Protein AF-C6RD29-F1 (afdb_monomer_lite)

Structure (mmCIF, N/CA/C/O backbone):
data_AF-C6RD29-F1
#
_entry.id   AF-C6RD29-F1
#
loop_
_atom_site.group_PDB
_atom_site.id
_atom_site.type_symbol
_atom_site.label_atom_id
_atom_site.label_alt_id
_atom_site.label_comp_id
_atom_site.label_asym_id
_atom_site.label_entity_id
_atom_site.label_seq_id
_atom_site.pdbx_PDB_ins_code
_atom_site.Cartn_x
_atom_site.Cartn_y
_atom_site.Cartn_z
_atom_site.occupancy
_atom_site.B_iso_or_equiv
_atom_site.auth_seq_id
_atom_site.auth_comp_id
_atom_site.auth_asym_id
_atom_site.auth_atom_id
_atom_site.pdbx_PDB_model_num
ATOM 1 N N . MET A 1 1 ? 2.699 15.262 65.678 1.00 36.34 1 MET A N 1
ATOM 2 C CA . MET A 1 1 ? 3.823 15.030 66.612 1.00 36.34 1 MET A CA 1
ATOM 3 C C . MET A 1 1 ? 4.077 13.527 66.648 1.00 36.34 1 MET A C 1
ATOM 5 O O . MET A 1 1 ? 3.121 12.793 66.847 1.00 36.34 1 MET A O 1
ATOM 9 N N . GLY A 1 2 ? 5.296 13.087 66.307 1.00 33.38 2 GLY A N 1
ATOM 10 C CA . GLY A 1 2 ? 5.669 11.672 66.114 1.00 33.38 2 GLY A CA 1
ATOM 11 C C . GLY A 1 2 ? 5.485 10.804 67.367 1.00 33.38 2 GLY A C 1
ATOM 12 O O . GLY A 1 2 ? 5.340 11.320 68.468 1.00 33.38 2 GLY A O 1
ATOM 13 N N . SER A 1 3 ? 5.590 9.477 67.297 1.00 34.16 3 SER A N 1
ATOM 14 C CA . SER A 1 3 ? 6.868 8.810 67.022 1.00 34.16 3 SER A CA 1
ATOM 15 C C . SER A 1 3 ? 6.741 7.277 66.936 1.00 34.16 3 SER A C 1
ATOM 17 O O . SER A 1 3 ? 5.994 6.676 67.697 1.00 34.16 3 SER A O 1
ATOM 19 N N . LYS A 1 4 ? 7.660 6.701 66.145 1.00 35.91 4 LYS A N 1
ATOM 20 C CA . LYS A 1 4 ? 8.402 5.430 66.321 1.00 35.91 4 LYS A CA 1
ATOM 21 C C . LYS A 1 4 ? 7.788 4.080 65.905 1.00 35.91 4 LYS A C 1
ATOM 23 O O . LYS A 1 4 ? 7.119 3.383 66.655 1.00 35.91 4 LYS A O 1
ATOM 28 N N . PHE A 1 5 ? 8.268 3.679 64.726 1.00 32.97 5 PHE A N 1
ATOM 29 C CA . PHE A 1 5 ? 8.615 2.332 64.272 1.00 32.97 5 PHE A CA 1
ATOM 30 C C . PHE A 1 5 ? 9.308 1.443 65.323 1.00 32.97 5 PHE A C 1
ATOM 32 O O . PHE A 1 5 ? 10.200 1.897 66.044 1.00 32.97 5 PHE A O 1
ATOM 39 N N . LYS A 1 6 ? 9.013 0.136 65.259 1.00 37.91 6 LYS A N 1
ATOM 40 C CA . LYS A 1 6 ? 9.932 -0.964 65.593 1.00 37.91 6 LYS A CA 1
ATOM 41 C C . LYS A 1 6 ? 9.820 -2.073 64.539 1.00 37.91 6 LYS A C 1
ATOM 43 O O . LYS A 1 6 ? 8.724 -2.506 64.205 1.00 37.91 6 LYS A O 1
ATOM 48 N N . SER A 1 7 ? 10.977 -2.489 64.027 1.00 35.03 7 SER A N 1
ATOM 49 C CA . SER A 1 7 ? 11.214 -3.652 63.161 1.00 35.03 7 SER A CA 1
ATOM 50 C C . SER A 1 7 ? 11.052 -4.976 63.912 1.00 35.03 7 SER A C 1
ATOM 52 O O . SER A 1 7 ? 11.285 -4.976 65.116 1.00 35.03 7 SER A O 1
ATOM 54 N N . VAL A 1 8 ? 10.819 -6.090 63.205 1.00 32.88 8 VAL A N 1
ATOM 55 C CA . VAL A 1 8 ? 11.745 -7.244 63.031 1.00 32.88 8 VAL A CA 1
ATOM 56 C C . VAL A 1 8 ? 11.066 -8.274 62.111 1.00 32.88 8 VAL A C 1
ATOM 58 O O . VAL A 1 8 ? 9.887 -8.562 62.286 1.00 32.88 8 VAL A O 1
ATOM 61 N N . GLY A 1 9 ? 11.820 -8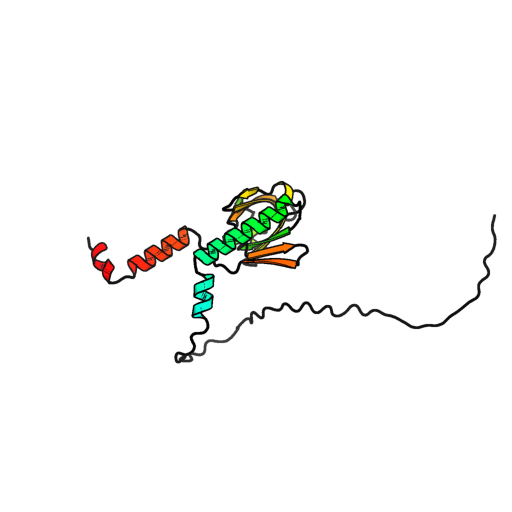.856 61.171 1.00 30.95 9 GLY A N 1
ATOM 62 C CA . GLY A 1 9 ? 11.428 -10.090 60.478 1.00 30.95 9 GLY A CA 1
ATOM 63 C C . GLY A 1 9 ? 12.110 -10.295 59.126 1.00 30.95 9 GLY A C 1
ATOM 64 O O . GLY A 1 9 ? 11.483 -10.084 58.096 1.00 30.95 9 GLY A O 1
ATOM 65 N N . LYS A 1 10 ? 13.394 -10.682 59.134 1.00 31.11 10 LYS A N 1
ATOM 66 C CA . LYS A 1 10 ? 14.137 -11.166 57.957 1.00 31.11 10 LYS A CA 1
ATOM 67 C C . LYS A 1 10 ? 13.543 -12.485 57.445 1.00 31.11 10 LYS A C 1
ATOM 69 O O . LYS A 1 10 ? 13.275 -13.365 58.256 1.00 31.11 10 LYS A O 1
ATOM 74 N N . PHE A 1 11 ? 13.460 -12.638 56.126 1.00 29.02 11 PHE A N 1
ATOM 75 C CA . PHE A 1 11 ? 13.524 -13.930 55.440 1.00 29.02 11 PHE A CA 1
ATOM 76 C C . PHE A 1 11 ? 14.409 -13.763 54.199 1.00 29.02 11 PHE A C 1
ATOM 78 O O . PHE A 1 11 ? 14.193 -12.855 53.396 1.00 29.02 11 PHE A O 1
ATOM 85 N N . ASP A 1 12 ? 15.434 -14.605 54.118 1.00 30.72 12 ASP A N 1
ATOM 86 C CA . ASP A 1 12 ? 16.469 -14.627 53.087 1.00 30.72 12 ASP A CA 1
ATOM 87 C C . ASP A 1 12 ? 15.991 -15.380 51.823 1.00 30.72 12 ASP A C 1
ATOM 89 O O . ASP A 1 12 ? 15.475 -16.486 51.944 1.00 30.72 12 ASP A O 1
ATOM 93 N N . GLU A 1 13 ? 16.190 -14.738 50.656 1.00 32.81 13 GLU A N 1
ATOM 94 C CA . GLU A 1 13 ? 16.528 -15.225 49.288 1.00 32.81 13 GLU A CA 1
ATOM 95 C C . GLU A 1 13 ? 15.809 -16.441 48.614 1.00 32.81 13 GLU A C 1
ATOM 97 O O . GLU A 1 13 ? 15.297 -17.320 49.296 1.00 32.81 13 GLU A O 1
ATOM 102 N N . PRO A 1 14 ? 15.767 -16.556 47.251 1.00 36.75 14 PRO A N 1
ATOM 103 C CA . PRO A 1 14 ? 16.748 -16.012 46.305 1.00 36.75 14 PRO A CA 1
ATOM 104 C C . PRO A 1 14 ? 16.228 -15.286 45.049 1.00 36.75 14 PRO A C 1
ATOM 106 O O . PRO A 1 14 ? 15.145 -15.518 44.512 1.00 36.75 14 PRO A O 1
ATOM 109 N N . ASN A 1 15 ? 17.125 -14.424 44.565 1.00 37.19 15 ASN A N 1
ATOM 110 C CA . ASN A 1 15 ? 17.371 -14.007 43.185 1.00 37.19 15 ASN A CA 1
ATOM 111 C C . ASN A 1 15 ? 16.479 -14.620 42.088 1.00 37.19 15 ASN A C 1
ATOM 113 O O . ASN A 1 15 ? 16.669 -15.756 41.655 1.00 37.19 15 ASN A O 1
ATOM 117 N N . ARG A 1 16 ? 15.626 -13.779 41.492 1.00 34.22 16 ARG A N 1
ATOM 118 C CA . ARG A 1 16 ? 15.233 -13.903 40.081 1.00 34.22 16 ARG A CA 1
ATOM 119 C C . ARG A 1 16 ? 15.652 -12.647 39.332 1.00 34.22 16 ARG A C 1
ATOM 121 O O . ARG A 1 16 ? 14.847 -11.760 39.059 1.00 34.22 16 ARG A O 1
ATOM 128 N N . VAL A 1 17 ? 16.927 -12.619 38.963 1.00 35.38 17 VAL A N 1
ATOM 129 C CA . VAL A 1 17 ? 17.371 -11.904 37.768 1.00 35.38 17 VAL A CA 1
ATOM 130 C C . VAL A 1 17 ? 16.652 -12.571 36.597 1.00 35.38 17 VAL A C 1
ATOM 132 O O . VAL A 1 17 ? 16.939 -13.714 36.250 1.00 35.38 17 VAL A O 1
ATOM 135 N N . ARG A 1 18 ? 15.635 -11.909 36.039 1.00 33.75 18 ARG A N 1
ATOM 136 C CA . ARG A 1 18 ? 15.094 -12.300 34.736 1.00 33.75 18 ARG A CA 1
ATOM 137 C C . ARG A 1 18 ? 16.006 -11.683 33.686 1.00 33.75 18 ARG A C 1
ATOM 139 O O . ARG A 1 18 ? 15.834 -10.525 33.315 1.00 33.75 18 ARG A O 1
ATOM 146 N N . ASP A 1 19 ? 16.987 -12.476 33.268 1.00 33.12 19 ASP A N 1
ATOM 147 C CA . ASP A 1 19 ? 17.733 -12.273 32.032 1.00 33.12 19 ASP A CA 1
ATOM 148 C C . ASP A 1 19 ? 16.734 -12.023 30.899 1.00 33.12 19 ASP A C 1
ATOM 150 O O . ASP A 1 19 ? 15.972 -12.902 30.490 1.00 33.12 19 ASP A O 1
ATOM 154 N N . SER A 1 20 ? 16.704 -10.785 30.422 1.00 33.34 20 SER A N 1
ATOM 155 C CA . SER A 1 20 ? 15.978 -10.384 29.226 1.00 33.34 20 SER A CA 1
ATOM 156 C C . SER A 1 20 ? 16.858 -10.696 28.026 1.00 33.34 20 SER A C 1
ATOM 158 O O . SER A 1 20 ? 17.441 -9.825 27.396 1.00 33.34 20 SER A O 1
ATOM 160 N N . ASN A 1 21 ? 16.959 -11.985 27.719 1.00 35.12 21 ASN A N 1
ATOM 161 C CA . ASN A 1 21 ? 17.433 -12.435 26.427 1.00 35.12 21 ASN A CA 1
ATOM 162 C C . ASN A 1 21 ? 16.550 -13.570 25.916 1.00 35.12 21 ASN A C 1
ATOM 164 O O . ASN A 1 21 ? 16.288 -14.540 26.624 1.00 35.12 21 ASN A O 1
ATOM 168 N N . LYS A 1 22 ? 16.201 -13.443 24.629 1.00 34.97 22 LYS A N 1
ATOM 169 C CA . LYS A 1 22 ? 15.660 -14.477 23.735 1.00 34.97 22 LYS A CA 1
ATOM 170 C C . LYS A 1 22 ? 14.129 -14.568 23.646 1.00 34.97 22 LYS A C 1
ATOM 172 O O . LYS A 1 22 ? 13.520 -15.540 24.076 1.00 34.97 22 LYS A O 1
ATOM 177 N N . PHE A 1 23 ? 13.528 -13.606 22.943 1.00 30.05 23 PHE A N 1
ATOM 178 C CA . PHE A 1 23 ? 12.358 -13.902 22.111 1.00 30.05 23 PHE A CA 1
ATOM 179 C C . PHE A 1 23 ? 12.821 -14.061 20.664 1.00 30.05 23 PHE A C 1
ATOM 181 O O . PHE A 1 23 ? 13.218 -13.115 19.989 1.00 30.05 23 PHE A O 1
ATOM 188 N N . GLU A 1 24 ? 12.856 -15.318 20.238 1.00 26.53 24 GLU A N 1
ATOM 189 C CA . GLU A 1 24 ? 13.226 -15.756 18.902 1.00 26.53 24 GLU A CA 1
ATOM 190 C C . GLU A 1 24 ? 12.015 -15.535 17.979 1.00 26.53 24 GLU A C 1
ATOM 192 O O . GLU A 1 24 ? 11.122 -16.376 17.887 1.00 26.53 24 GLU A O 1
ATOM 197 N N . ALA A 1 25 ? 11.949 -14.381 17.313 1.00 27.28 25 ALA A N 1
ATOM 198 C CA . ALA A 1 25 ? 11.009 -14.169 16.217 1.00 27.28 25 ALA A CA 1
ATOM 199 C C . ALA A 1 25 ? 11.468 -15.003 15.007 1.00 27.28 25 ALA A C 1
ATOM 201 O O . ALA A 1 25 ? 12.237 -14.549 14.159 1.00 27.28 25 ALA A O 1
ATOM 202 N N . LYS A 1 26 ? 11.030 -16.264 14.937 1.00 29.58 26 LYS A N 1
ATOM 203 C CA . LYS A 1 26 ? 11.199 -17.112 13.751 1.00 29.58 26 LYS A CA 1
ATOM 204 C C . LYS A 1 26 ? 10.162 -16.748 12.691 1.00 29.58 26 LYS A C 1
ATOM 206 O O . LYS A 1 26 ? 9.169 -17.440 12.529 1.00 29.58 26 LYS A O 1
ATOM 211 N N . PHE A 1 27 ? 10.452 -15.701 11.930 1.00 27.23 27 PHE A N 1
ATOM 212 C CA . PHE A 1 27 ? 10.087 -15.623 10.515 1.00 27.23 27 PHE A CA 1
ATOM 213 C C . PHE A 1 27 ? 11.283 -15.042 9.757 1.00 27.23 27 PHE A C 1
ATOM 215 O O . PHE A 1 27 ? 11.360 -13.861 9.440 1.00 27.23 27 PHE A O 1
ATOM 222 N N . CYS A 1 28 ? 12.277 -15.901 9.523 1.00 22.77 28 CYS A N 1
ATOM 223 C CA . CYS A 1 28 ? 13.389 -15.625 8.626 1.00 22.77 28 CYS A CA 1
ATOM 224 C C . CYS A 1 28 ? 13.039 -16.232 7.264 1.00 22.77 28 CYS A C 1
ATOM 226 O O . CYS A 1 28 ? 13.205 -17.435 7.058 1.00 22.77 28 CYS A O 1
ATOM 228 N N . VAL A 1 29 ? 12.540 -15.419 6.329 1.00 31.08 29 VAL A N 1
ATOM 229 C CA . VAL A 1 29 ? 12.644 -15.772 4.910 1.00 31.08 29 VAL A CA 1
ATOM 230 C C . VAL A 1 29 ? 14.099 -15.512 4.530 1.00 31.08 29 VAL A C 1
ATOM 232 O O . VAL A 1 29 ? 14.522 -14.371 4.364 1.00 31.08 29 VAL A O 1
ATOM 235 N N . TYR A 1 30 ? 14.896 -16.579 4.478 1.00 25.89 30 TYR A N 1
ATOM 236 C CA . TYR A 1 30 ? 16.281 -16.536 4.018 1.00 25.89 30 TYR A CA 1
ATOM 237 C C . TYR A 1 30 ? 16.330 -16.066 2.555 1.00 25.89 30 TYR A C 1
ATOM 239 O O . TYR A 1 30 ? 16.169 -16.866 1.636 1.00 25.89 30 TYR A O 1
ATOM 247 N N . LEU A 1 31 ? 16.634 -14.791 2.322 1.00 33.50 31 LEU A N 1
ATOM 248 C CA . LEU A 1 31 ? 17.222 -14.343 1.061 1.00 33.50 31 LEU A CA 1
ATOM 249 C C . LEU A 1 31 ? 18.736 -14.279 1.269 1.00 33.50 31 LEU A C 1
ATOM 251 O O . LEU A 1 31 ? 19.260 -13.359 1.892 1.00 33.50 31 LEU A O 1
ATOM 255 N N . LYS A 1 32 ? 19.456 -15.309 0.807 1.00 27.30 32 LYS A N 1
ATOM 256 C CA . LYS A 1 32 ? 20.925 -15.284 0.811 1.00 27.30 32 LYS A CA 1
ATOM 257 C C . LYS A 1 32 ? 21.416 -14.200 -0.165 1.00 27.30 32 LYS A C 1
ATOM 259 O O . LYS A 1 32 ? 21.010 -14.240 -1.327 1.00 27.30 32 LYS A O 1
ATOM 264 N N . PRO A 1 33 ? 22.348 -13.315 0.231 1.00 29.39 33 PRO A N 1
ATOM 265 C CA . PRO A 1 33 ? 23.092 -12.495 -0.715 1.00 29.39 33 PRO A CA 1
ATOM 266 C C . PRO A 1 33 ? 24.122 -13.392 -1.408 1.00 29.39 33 PRO A C 1
ATOM 268 O O . PRO A 1 33 ? 25.049 -13.891 -0.768 1.00 29.39 33 PRO A O 1
ATOM 271 N N . ASN A 1 34 ? 23.951 -13.656 -2.703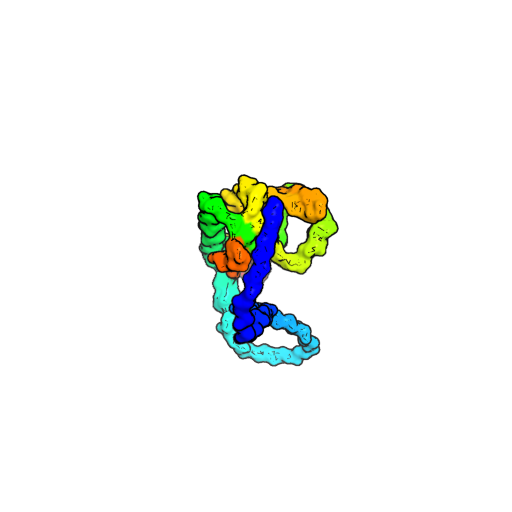 1.00 33.28 34 ASN A N 1
ATOM 272 C CA . ASN A 1 34 ? 24.912 -14.457 -3.456 1.00 33.28 34 ASN A CA 1
ATOM 273 C C . ASN A 1 34 ? 26.004 -13.556 -4.047 1.00 33.28 34 ASN A C 1
ATOM 275 O O . ASN A 1 34 ? 25.940 -13.137 -5.199 1.00 33.28 34 ASN A O 1
ATOM 279 N N . SER A 1 35 ? 27.023 -13.270 -3.241 1.00 46.09 35 SER A N 1
ATOM 280 C CA . SER A 1 35 ? 28.305 -12.747 -3.713 1.00 46.09 35 SER A CA 1
ATOM 281 C C . SER A 1 35 ? 29.163 -13.922 -4.192 1.00 46.09 35 SER A C 1
ATOM 283 O O . SER A 1 35 ? 29.952 -14.470 -3.424 1.00 46.09 35 SER A O 1
ATOM 285 N N . ALA A 1 36 ? 29.012 -14.340 -5.452 1.00 34.84 36 ALA A N 1
ATOM 286 C CA . ALA A 1 36 ? 29.852 -15.383 -6.042 1.00 34.84 36 ALA A CA 1
ATOM 287 C C . ALA A 1 36 ? 30.261 -15.053 -7.487 1.00 34.84 36 ALA A C 1
ATOM 289 O O . ALA A 1 36 ? 29.510 -15.213 -8.443 1.00 34.84 36 ALA A O 1
ATOM 290 N N . ARG A 1 37 ? 31.509 -14.584 -7.584 1.00 35.69 37 ARG A N 1
ATOM 291 C CA . ARG A 1 37 ? 32.478 -14.656 -8.689 1.00 35.69 37 ARG A CA 1
ATOM 292 C C . ARG A 1 37 ? 32.036 -15.508 -9.895 1.00 35.69 37 ARG A C 1
ATOM 294 O O . ARG A 1 37 ? 31.862 -16.719 -9.776 1.00 35.69 37 ARG A O 1
ATOM 301 N N . LEU A 1 38 ? 31.975 -14.872 -11.068 1.00 37.75 38 LEU A N 1
ATOM 302 C CA . LEU A 1 38 ? 31.761 -15.499 -12.377 1.00 37.75 38 LEU A CA 1
ATOM 303 C C . LEU A 1 38 ? 32.717 -16.688 -12.586 1.00 37.75 38 LEU A C 1
ATOM 305 O O . LEU A 1 38 ? 33.919 -16.517 -12.787 1.00 37.75 38 LEU A O 1
ATOM 309 N N . ARG A 1 39 ? 32.165 -17.902 -12.569 1.00 32.41 39 ARG A N 1
ATOM 310 C CA . ARG A 1 39 ? 32.743 -19.070 -13.234 1.00 32.41 39 ARG A CA 1
ATOM 311 C C . ARG A 1 39 ? 31.710 -19.593 -14.217 1.00 32.41 39 ARG A C 1
ATOM 313 O O . ARG A 1 39 ? 30.589 -19.919 -13.842 1.00 32.41 39 ARG A O 1
ATOM 320 N N . THR A 1 40 ? 32.104 -19.636 -15.481 1.00 38.44 40 THR A N 1
ATOM 321 C CA . THR A 1 40 ? 31.370 -20.258 -16.578 1.00 38.44 40 THR A CA 1
ATOM 322 C C . THR A 1 40 ? 31.184 -21.743 -16.279 1.00 38.44 40 THR A C 1
ATOM 324 O O . THR A 1 40 ? 32.119 -22.535 -16.366 1.00 38.44 40 THR A O 1
ATOM 327 N N . VAL A 1 41 ? 29.963 -22.127 -15.911 1.00 31.77 41 VAL A N 1
ATOM 328 C CA . VAL A 1 41 ? 29.559 -23.530 -15.799 1.00 31.77 41 VAL A CA 1
ATOM 329 C C . VAL A 1 41 ? 28.370 -23.732 -16.724 1.00 31.77 41 VAL A C 1
ATOM 331 O O . VAL A 1 41 ? 27.297 -23.169 -16.519 1.00 31.77 41 VAL A O 1
ATOM 334 N N . ASN A 1 42 ? 28.591 -24.529 -17.769 1.00 42.31 42 ASN A N 1
ATOM 335 C CA . ASN A 1 42 ? 27.551 -25.051 -18.646 1.00 42.31 42 ASN A CA 1
ATOM 336 C C . ASN A 1 42 ? 26.532 -25.839 -17.809 1.00 42.31 42 ASN A C 1
ATOM 338 O O . ASN A 1 42 ? 26.769 -26.991 -17.441 1.00 42.31 42 ASN A O 1
ATOM 342 N N . LEU A 1 43 ? 25.395 -25.213 -17.505 1.00 39.22 43 LEU A N 1
ATOM 343 C CA . LEU A 1 43 ? 24.273 -25.844 -16.821 1.00 39.22 43 LEU A CA 1
ATOM 344 C C . LEU A 1 43 ? 23.436 -26.622 -17.840 1.00 39.22 43 LEU A C 1
ATOM 346 O O . LEU A 1 43 ? 22.663 -26.068 -18.622 1.00 39.22 43 LEU A O 1
ATOM 350 N N . ARG A 1 44 ? 23.612 -27.945 -17.820 1.00 42.62 44 ARG A N 1
ATOM 351 C CA . ARG A 1 44 ? 22.683 -28.902 -18.425 1.00 42.62 44 ARG A CA 1
ATOM 352 C C . ARG A 1 44 ? 21.291 -28.710 -17.806 1.00 42.62 44 ARG A C 1
ATOM 354 O O . ARG A 1 44 ? 21.158 -28.557 -16.597 1.00 42.62 44 ARG A O 1
ATOM 361 N N . LYS A 1 45 ? 20.264 -28.720 -18.661 1.00 49.62 45 LYS A N 1
ATOM 362 C CA . LYS A 1 45 ? 18.847 -28.555 -18.308 1.00 49.62 45 LYS A CA 1
ATOM 363 C C . LYS A 1 45 ? 18.363 -29.631 -17.320 1.00 49.62 45 LYS A C 1
ATOM 365 O O . LYS A 1 45 ? 18.423 -30.817 -17.623 1.00 49.62 45 LYS A O 1
ATOM 370 N N . GLY A 1 46 ? 17.786 -29.166 -16.214 1.00 36.06 46 GLY A N 1
ATOM 371 C CA . GLY A 1 46 ? 16.960 -29.873 -15.221 1.00 36.06 46 GLY A CA 1
ATOM 372 C C . GLY A 1 46 ? 16.831 -28.928 -14.019 1.00 36.06 46 GLY A C 1
ATOM 373 O O . GLY A 1 46 ? 17.845 -28.491 -13.501 1.00 36.06 46 GLY A O 1
ATOM 374 N N . THR A 1 47 ? 15.670 -28.432 -13.582 1.00 39.12 47 THR A N 1
ATOM 375 C CA . THR A 1 47 ? 14.435 -29.141 -13.216 1.00 39.12 47 THR A CA 1
ATOM 376 C C . THR A 1 47 ? 13.267 -28.131 -13.203 1.00 39.12 47 THR A C 1
ATOM 378 O O . THR A 1 47 ? 13.444 -26.982 -12.801 1.00 39.12 47 THR A O 1
ATOM 381 N N . LYS A 1 48 ? 12.074 -28.533 -13.663 1.00 52.81 48 LYS A N 1
ATOM 382 C CA . LYS A 1 48 ? 10.859 -27.706 -13.842 1.00 52.81 48 LYS A CA 1
ATOM 383 C C . LYS A 1 48 ? 10.130 -27.379 -12.514 1.00 52.81 48 LYS A C 1
ATOM 385 O O . LYS A 1 48 ? 8.975 -27.747 -12.359 1.00 52.81 48 LYS A O 1
ATOM 390 N N . GLY A 1 49 ? 10.800 -26.735 -11.556 1.00 46.81 49 GLY A N 1
ATOM 391 C CA . GLY A 1 49 ? 10.215 -26.397 -10.243 1.00 46.81 49 GLY A CA 1
ATOM 392 C C . GLY A 1 49 ? 9.749 -24.943 -10.073 1.00 46.81 49 GLY A C 1
ATOM 393 O O . GLY A 1 49 ? 8.819 -24.699 -9.319 1.00 46.81 49 GLY A O 1
ATOM 394 N N . GLY A 1 50 ? 10.358 -23.984 -10.785 1.00 58.00 50 GLY A N 1
ATOM 395 C CA . GLY A 1 50 ? 10.035 -22.549 -10.651 1.00 58.00 50 GLY A CA 1
ATOM 396 C C . GLY A 1 50 ? 8.904 -22.044 -11.555 1.00 58.00 50 GLY A C 1
ATOM 397 O O . GLY A 1 50 ? 8.239 -21.076 -11.216 1.00 58.00 50 GLY A O 1
ATOM 398 N N . LYS A 1 51 ? 8.626 -22.736 -12.671 1.00 75.00 51 LYS A N 1
ATOM 399 C CA . LYS A 1 51 ? 7.678 -22.250 -13.690 1.00 75.00 51 LYS A CA 1
ATOM 400 C C . LYS A 1 51 ? 6.263 -22.019 -13.161 1.00 75.00 51 LYS A C 1
ATOM 402 O O . LYS A 1 51 ? 5.673 -21.002 -13.478 1.00 75.00 51 LYS A O 1
ATOM 407 N N . MET A 1 52 ? 5.742 -22.939 -12.349 1.00 88.56 52 MET A N 1
ATOM 408 C CA . MET A 1 52 ? 4.353 -22.863 -11.886 1.00 88.56 52 MET A CA 1
ATOM 409 C C . MET A 1 52 ? 4.128 -21.709 -10.903 1.00 88.56 52 MET A C 1
ATOM 411 O O . MET A 1 52 ? 3.086 -21.068 -10.950 1.00 88.56 52 MET A O 1
ATOM 415 N N . LEU A 1 53 ? 5.093 -21.443 -10.015 1.00 88.00 53 LEU A N 1
ATOM 416 C CA . LEU A 1 53 ? 4.978 -20.337 -9.069 1.00 88.00 53 LEU A CA 1
ATOM 417 C C . LEU A 1 53 ? 5.021 -19.003 -9.815 1.00 88.00 53 LEU A C 1
ATOM 419 O O . LEU A 1 53 ? 4.112 -18.200 -9.653 1.00 88.00 53 LEU A O 1
ATOM 423 N N . ASP A 1 54 ? 6.021 -18.809 -10.676 1.00 88.69 54 ASP A N 1
ATOM 424 C CA . ASP A 1 54 ? 6.165 -17.578 -11.457 1.00 88.69 54 ASP A CA 1
ATOM 425 C C . ASP A 1 54 ? 4.934 -17.324 -12.349 1.00 88.69 54 ASP A C 1
ATOM 427 O O . ASP A 1 54 ? 4.475 -16.190 -12.457 1.00 88.69 54 ASP A O 1
ATOM 431 N N . GLU A 1 55 ? 4.356 -18.380 -12.936 1.00 90.94 55 GLU A N 1
ATOM 432 C CA . GLU A 1 55 ? 3.116 -18.312 -13.722 1.00 90.94 55 GLU A CA 1
ATOM 433 C C . GLU A 1 55 ? 1.915 -17.846 -12.884 1.00 90.94 55 GLU A C 1
ATOM 435 O O . GLU A 1 55 ? 1.133 -17.032 -13.365 1.00 90.94 55 GLU A O 1
ATOM 440 N N . ILE A 1 56 ? 1.774 -18.315 -11.637 1.00 92.50 56 ILE A N 1
ATOM 441 C CA . ILE A 1 56 ? 0.683 -17.888 -10.743 1.00 92.50 56 ILE A CA 1
ATOM 442 C C . ILE A 1 56 ? 0.890 -16.443 -10.287 1.00 92.50 56 ILE A C 1
ATOM 444 O O . ILE A 1 56 ? -0.051 -15.655 -10.317 1.00 92.50 56 ILE A O 1
ATOM 448 N N . LEU A 1 57 ? 2.108 -16.084 -9.868 1.00 92.06 57 LEU A N 1
ATOM 449 C CA . LEU A 1 57 ? 2.390 -14.739 -9.362 1.00 92.06 57 LEU A CA 1
ATOM 450 C C . LEU A 1 57 ? 2.249 -13.666 -10.456 1.00 92.06 57 LEU A C 1
ATOM 452 O O . LEU A 1 57 ? 1.907 -12.527 -10.139 1.00 92.06 57 LEU A O 1
ATOM 456 N N . ASP A 1 58 ? 2.480 -14.025 -11.724 1.00 89.19 58 ASP A N 1
ATOM 457 C CA . ASP A 1 58 ? 2.335 -13.144 -12.893 1.00 89.19 58 ASP A CA 1
ATOM 458 C C . ASP A 1 58 ? 0.941 -13.233 -13.572 1.00 89.19 58 ASP A C 1
ATOM 460 O O . ASP A 1 58 ? 0.690 -12.487 -14.528 1.00 89.19 58 ASP A O 1
ATOM 464 N N . ASP A 1 59 ? 0.028 -14.104 -13.107 1.00 92.44 59 ASP A N 1
ATOM 465 C CA . ASP A 1 59 ? -1.336 -14.262 -13.653 1.00 92.44 59 ASP A CA 1
ATOM 466 C C . ASP A 1 59 ? -2.231 -13.067 -13.275 1.00 92.44 59 ASP A C 1
ATOM 468 O O . ASP A 1 59 ? -2.343 -12.658 -12.117 1.00 92.44 59 ASP A O 1
ATOM 472 N N . GLU A 1 60 ? -2.905 -12.496 -14.275 1.00 91.75 60 GLU A N 1
ATOM 473 C CA . GLU A 1 60 ? -3.709 -11.279 -14.110 1.00 91.75 60 GLU A CA 1
ATOM 474 C C . GLU A 1 60 ? -4.972 -11.498 -13.273 1.00 91.75 60 GLU A C 1
ATOM 476 O O . GLU A 1 60 ? -5.401 -10.593 -12.558 1.00 91.75 60 GLU A O 1
ATOM 481 N N . ARG A 1 61 ? -5.560 -12.699 -13.317 1.00 93.50 61 ARG A N 1
ATOM 482 C CA . ARG A 1 61 ? -6.728 -13.033 -12.491 1.00 93.50 61 ARG A CA 1
ATOM 483 C C . ARG A 1 61 ? -6.304 -13.205 -11.043 1.00 93.50 61 ARG A C 1
ATOM 485 O O . ARG A 1 61 ? -7.007 -12.731 -10.158 1.00 93.50 61 ARG A O 1
ATOM 492 N N . PHE A 1 62 ? -5.148 -13.824 -10.799 1.00 95.44 62 PHE A N 1
ATOM 493 C CA . PHE A 1 62 ? -4.583 -13.899 -9.454 1.00 95.44 62 PHE A CA 1
ATOM 494 C C . PHE A 1 62 ? -4.297 -12.500 -8.895 1.00 95.44 62 PHE A C 1
AT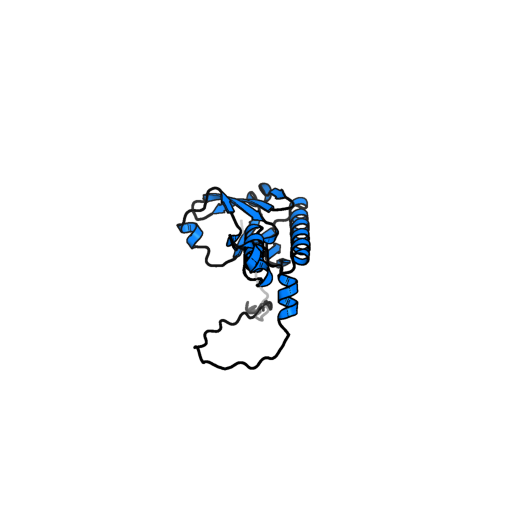OM 496 O O . PHE A 1 62 ? -4.698 -12.197 -7.774 1.00 95.44 62 PHE A O 1
ATOM 503 N N . ALA A 1 63 ? -3.699 -11.612 -9.695 1.00 94.62 63 ALA A N 1
ATOM 504 C CA . ALA A 1 63 ? -3.489 -10.221 -9.301 1.00 94.62 63 ALA A CA 1
ATOM 505 C C . ALA A 1 63 ? -4.800 -9.476 -9.005 1.00 94.62 63 ALA A C 1
ATOM 507 O O . ALA A 1 63 ? -4.864 -8.721 -8.036 1.00 94.62 63 ALA A O 1
ATOM 508 N N . ALA A 1 64 ? -5.857 -9.709 -9.788 1.00 94.25 64 ALA A N 1
ATOM 509 C CA . ALA A 1 64 ? -7.172 -9.120 -9.542 1.00 94.25 64 ALA A CA 1
ATOM 510 C C . ALA A 1 64 ? -7.792 -9.603 -8.219 1.00 94.25 64 ALA A C 1
ATOM 512 O O . ALA A 1 64 ? -8.235 -8.770 -7.432 1.00 94.25 64 ALA A O 1
ATOM 513 N N . ILE A 1 65 ? -7.743 -10.912 -7.941 1.00 96.31 65 ILE A N 1
ATOM 514 C CA . ILE A 1 65 ? -8.219 -11.497 -6.674 1.00 96.31 65 ILE A CA 1
ATOM 515 C C . ILE A 1 65 ? -7.450 -10.902 -5.489 1.00 96.31 65 ILE A C 1
ATOM 517 O O . ILE A 1 65 ? -8.040 -10.479 -4.499 1.00 96.31 65 ILE A O 1
ATOM 521 N N . MET A 1 66 ? -6.122 -10.809 -5.595 1.00 97.31 66 MET A N 1
ATOM 522 C CA . MET A 1 66 ? -5.301 -10.239 -4.525 1.00 97.31 66 MET A CA 1
ATOM 523 C C . MET A 1 66 ? -5.582 -8.746 -4.320 1.00 97.31 66 MET A C 1
ATOM 525 O O . MET A 1 66 ? -5.633 -8.292 -3.179 1.00 97.31 66 MET A O 1
ATOM 529 N N . LYS A 1 67 ? -5.820 -7.986 -5.398 1.00 96.62 67 LYS A N 1
ATOM 530 C CA . LYS A 1 67 ? -6.242 -6.577 -5.325 1.00 96.62 67 LYS A CA 1
ATOM 531 C C . LYS A 1 67 ? -7.580 -6.430 -4.597 1.00 96.62 67 LYS A C 1
ATOM 533 O O . LYS A 1 67 ? -7.721 -5.532 -3.772 1.00 96.62 67 LYS A O 1
ATOM 538 N N . GLU A 1 68 ? -8.539 -7.306 -4.884 1.00 97.50 68 GLU A N 1
ATOM 539 C CA . GLU A 1 68 ? -9.851 -7.322 -4.232 1.00 97.50 68 GLU A CA 1
ATOM 540 C C . GLU A 1 68 ? -9.726 -7.626 -2.734 1.00 97.50 68 GLU A C 1
ATOM 542 O O . GLU A 1 68 ? -10.232 -6.866 -1.914 1.00 97.50 68 GLU A O 1
ATOM 547 N N . HIS A 1 69 ? -8.935 -8.629 -2.347 1.00 98.12 69 HIS A N 1
ATOM 548 C CA . HIS A 1 69 ? -8.673 -8.914 -0.931 1.00 98.12 69 HIS A CA 1
ATOM 549 C C . HIS A 1 69 ? -7.961 -7.767 -0.208 1.00 98.12 69 HIS A C 1
ATOM 551 O O . HIS A 1 69 ? -8.258 -7.480 0.953 1.00 98.12 69 HIS A O 1
ATOM 557 N N . VAL A 1 70 ? -7.029 -7.084 -0.882 1.00 98.56 70 VAL A N 1
ATOM 558 C CA . VAL A 1 70 ? -6.413 -5.862 -0.353 1.00 98.56 70 VAL A CA 1
ATOM 559 C C . VAL A 1 70 ? -7.481 -4.793 -0.116 1.00 98.56 70 VAL A C 1
ATOM 561 O O . VAL A 1 70 ? -7.506 -4.209 0.967 1.00 98.56 70 VAL A O 1
ATOM 564 N N . PHE A 1 71 ? -8.367 -4.551 -1.088 1.00 98.69 71 PHE A N 1
ATOM 565 C CA . PHE A 1 71 ? -9.462 -3.588 -0.953 1.00 98.69 71 PHE A CA 1
ATOM 566 C C . PHE A 1 71 ? -10.349 -3.920 0.247 1.00 98.69 71 PHE A C 1
ATOM 568 O O . PHE A 1 71 ? -10.509 -3.079 1.126 1.00 98.69 71 PHE A O 1
ATOM 575 N N . GLU A 1 72 ? -10.867 -5.146 0.324 1.00 98.56 72 GLU A N 1
ATOM 576 C CA . GLU A 1 72 ? -11.755 -5.594 1.402 1.00 98.56 72 GLU A CA 1
ATOM 577 C C . GLU A 1 72 ? -11.086 -5.479 2.777 1.00 98.56 72 GLU A C 1
ATOM 579 O O . GLU A 1 72 ? -11.702 -5.016 3.739 1.00 98.56 72 GLU A O 1
ATOM 584 N N . CYS A 1 73 ? -9.803 -5.843 2.876 1.00 98.62 73 CYS A N 1
ATOM 585 C CA . CYS A 1 73 ? -9.046 -5.739 4.118 1.00 98.62 73 CYS A CA 1
ATOM 586 C C . CYS A 1 73 ? -8.861 -4.281 4.555 1.00 98.62 73 CYS A C 1
ATOM 588 O O . CYS A 1 73 ? -9.092 -3.956 5.720 1.00 98.62 73 CYS A O 1
ATOM 590 N N . VAL A 1 74 ? -8.446 -3.392 3.645 1.00 98.69 74 VAL A N 1
ATOM 591 C CA . VAL A 1 74 ? -8.286 -1.963 3.957 1.00 98.69 74 VAL A CA 1
ATOM 592 C C . VAL A 1 74 ? -9.638 -1.339 4.297 1.00 98.69 74 VAL A C 1
ATOM 594 O O . VAL A 1 74 ? -9.740 -0.590 5.267 1.00 98.69 74 VAL A O 1
ATOM 597 N N . GLU A 1 75 ? -10.688 -1.679 3.551 1.00 98.62 75 GLU A N 1
ATOM 598 C CA . GLU A 1 75 ? -12.039 -1.178 3.786 1.00 98.62 75 GLU A CA 1
ATOM 599 C C . GLU A 1 75 ? -12.548 -1.584 5.172 1.00 98.62 75 GLU A C 1
ATOM 601 O O . GLU A 1 75 ? -13.058 -0.744 5.915 1.00 98.62 75 GLU A O 1
ATOM 606 N N . TYR A 1 76 ? -12.357 -2.850 5.554 1.00 98.62 76 TYR A N 1
ATOM 607 C CA . TYR A 1 76 ? -12.688 -3.341 6.886 1.00 98.62 76 TYR A CA 1
ATOM 608 C C . TYR A 1 76 ? -11.958 -2.549 7.978 1.00 98.62 76 TYR A C 1
ATOM 610 O O . TYR A 1 76 ? -12.594 -2.114 8.939 1.00 98.62 76 TYR A O 1
ATOM 618 N N . LEU A 1 77 ? -10.649 -2.322 7.839 1.00 98.62 77 LEU A N 1
ATOM 619 C CA . LEU A 1 77 ? -9.860 -1.591 8.838 1.00 98.62 77 LEU A CA 1
ATOM 620 C C . LEU A 1 77 ? -10.322 -0.138 8.981 1.00 98.62 77 LEU A C 1
ATOM 622 O O . LEU A 1 77 ? -10.512 0.332 10.102 1.00 98.62 77 LEU A O 1
ATOM 626 N N . LEU A 1 78 ? -10.568 0.546 7.858 1.00 98.06 78 LEU A N 1
ATOM 627 C CA . LEU A 1 78 ? -11.060 1.924 7.844 1.00 98.06 78 LEU A CA 1
ATOM 628 C C . LEU A 1 78 ? -12.460 2.034 8.464 1.00 98.06 78 LEU A C 1
ATOM 630 O O . LEU A 1 78 ? -12.680 2.868 9.339 1.00 98.06 78 LEU A O 1
ATOM 634 N N . LYS A 1 79 ? -13.398 1.159 8.072 1.00 98.06 79 LYS A N 1
ATOM 635 C CA . LYS A 1 79 ? -14.779 1.156 8.595 1.00 98.06 79 LYS A CA 1
ATOM 636 C C . LYS A 1 79 ? -14.857 0.848 10.090 1.00 98.06 79 LYS A C 1
ATOM 638 O O . LYS A 1 79 ? -15.797 1.287 10.746 1.00 98.06 79 LYS A O 1
ATOM 643 N N . ASN A 1 80 ? -13.899 0.091 10.621 1.00 98.12 80 ASN A N 1
ATOM 644 C CA . ASN A 1 80 ? -13.862 -0.313 12.027 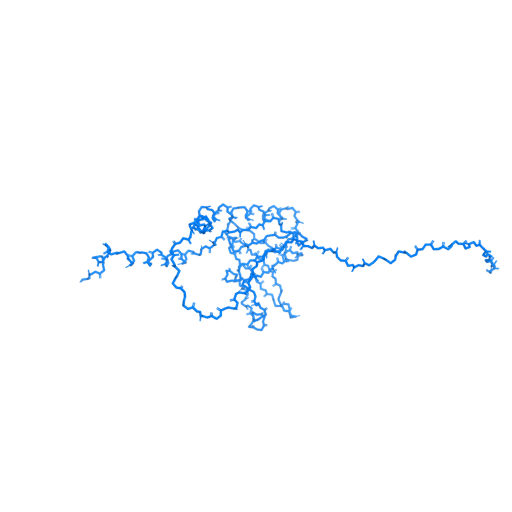1.00 98.12 80 ASN A CA 1
ATOM 645 C C . ASN A 1 80 ? -12.900 0.531 12.880 1.00 98.12 80 ASN A C 1
ATOM 647 O O . ASN A 1 80 ? -12.570 0.112 13.991 1.00 98.12 80 ASN A O 1
ATOM 651 N N . ASP A 1 81 ? -12.447 1.682 12.370 1.00 97.31 81 ASP A N 1
ATOM 652 C CA . ASP A 1 81 ? -11.546 2.611 13.067 1.00 97.31 81 ASP A CA 1
ATOM 653 C C . ASP A 1 81 ? -10.279 1.921 13.618 1.00 97.31 81 ASP A C 1
ATOM 655 O O . ASP A 1 81 ? -9.854 2.108 14.760 1.00 97.31 81 ASP A O 1
ATOM 659 N N . ARG A 1 82 ? -9.691 1.024 12.815 1.00 97.94 82 ARG A N 1
ATOM 660 C CA . ARG A 1 82 ? -8.494 0.256 13.180 1.00 97.94 82 ARG A CA 1
ATOM 661 C C . ARG A 1 82 ? -7.283 0.814 12.462 1.00 97.94 82 ARG A C 1
ATOM 663 O O . ARG A 1 82 ? -7.137 0.615 11.262 1.00 97.94 82 ARG A O 1
ATOM 670 N N . SER A 1 83 ? -6.385 1.458 13.207 1.00 97.88 83 SER A N 1
ATOM 671 C CA . SER A 1 83 ? -5.086 1.880 12.676 1.00 97.88 83 SER A CA 1
ATOM 672 C C . SER A 1 83 ? -4.285 0.685 12.156 1.00 97.88 83 SER A C 1
ATOM 674 O O . SER A 1 83 ? -4.272 -0.389 12.760 1.00 97.88 83 SER A O 1
ATOM 676 N N . PHE A 1 84 ? -3.596 0.888 11.041 1.00 98.56 84 PHE A N 1
ATOM 677 C CA . PHE A 1 84 ? -2.832 -0.152 10.361 1.00 98.56 84 PHE A CA 1
ATOM 678 C C . PHE A 1 84 ? -1.641 0.451 9.626 1.00 98.56 84 PHE A C 1
ATOM 680 O O . PHE A 1 84 ? -1.558 1.665 9.438 1.00 98.56 84 PHE A O 1
ATOM 687 N N . SER A 1 85 ? -0.727 -0.400 9.178 1.00 98.56 85 SER A N 1
ATOM 688 C CA . SER A 1 85 ? 0.357 -0.004 8.289 1.00 98.56 85 SER A CA 1
ATOM 689 C C . SER A 1 85 ? 0.222 -0.697 6.939 1.00 98.56 85 SER A C 1
ATOM 691 O O . SER A 1 85 ? -0.005 -1.905 6.879 1.00 98.56 85 SER A O 1
ATOM 693 N N . ALA A 1 86 ? 0.393 0.057 5.857 1.00 98.25 86 ALA A N 1
ATOM 694 C CA . ALA A 1 86 ? 0.466 -0.462 4.497 1.00 98.25 86 ALA A CA 1
ATOM 695 C C . ALA A 1 86 ? 1.921 -0.417 4.016 1.00 98.25 86 ALA A C 1
ATOM 697 O O . ALA A 1 86 ? 2.520 0.656 3.930 1.00 98.25 86 ALA A O 1
ATOM 698 N N . MET A 1 87 ? 2.493 -1.580 3.707 1.00 98.06 87 MET A N 1
ATOM 699 C CA . MET A 1 87 ? 3.775 -1.677 3.011 1.00 98.06 87 MET A CA 1
ATOM 700 C C . MET A 1 87 ? 3.510 -1.687 1.509 1.00 98.06 87 MET A C 1
ATOM 702 O O . MET A 1 87 ? 2.855 -2.604 1.017 1.00 98.06 87 MET A O 1
ATOM 706 N N . ALA A 1 88 ? 4.024 -0.697 0.785 1.00 97.06 88 ALA A N 1
ATOM 707 C CA . ALA A 1 88 ? 3.792 -0.528 -0.645 1.00 97.06 88 ALA A CA 1
ATOM 708 C C . ALA A 1 88 ? 5.102 -0.521 -1.441 1.00 97.06 88 ALA A C 1
ATOM 710 O O . ALA A 1 88 ? 6.137 -0.080 -0.939 1.00 97.06 88 ALA A O 1
ATOM 711 N N . ASN A 1 89 ? 5.048 -0.986 -2.690 1.00 95.88 89 ASN A N 1
ATOM 712 C CA . ASN A 1 89 ? 6.139 -0.830 -3.650 1.00 95.88 89 ASN A CA 1
ATOM 713 C C . ASN A 1 89 ? 6.330 0.658 -3.981 1.00 95.88 89 ASN A C 1
ATOM 715 O O . ASN A 1 89 ? 5.426 1.288 -4.532 1.00 95.88 89 ASN A O 1
ATOM 719 N N . LEU A 1 90 ? 7.508 1.191 -3.657 1.00 94.69 90 LEU A N 1
ATOM 720 C CA . LEU A 1 90 ? 7.832 2.612 -3.749 1.00 94.69 90 LEU A CA 1
ATOM 721 C C . LEU A 1 90 ? 7.722 3.155 -5.180 1.00 94.69 90 LEU A C 1
ATOM 723 O O . LEU A 1 90 ? 7.254 4.277 -5.355 1.00 94.69 90 LEU A O 1
ATOM 727 N N . ASP A 1 91 ? 8.061 2.354 -6.194 1.00 94.12 91 ASP A N 1
ATOM 728 C CA . ASP A 1 91 ? 8.011 2.764 -7.608 1.00 94.12 91 ASP A CA 1
ATOM 729 C C . ASP A 1 91 ? 6.587 3.089 -8.088 1.00 94.12 91 ASP A C 1
ATOM 731 O O . ASP A 1 91 ? 6.386 3.755 -9.106 1.00 94.12 91 ASP A O 1
ATOM 735 N N . LEU A 1 92 ? 5.578 2.597 -7.366 1.00 95.06 92 LEU A N 1
ATOM 736 C CA . LEU A 1 92 ? 4.164 2.796 -7.669 1.00 95.06 92 LEU A CA 1
ATOM 737 C C . LEU A 1 92 ? 3.517 3.873 -6.789 1.00 95.06 92 LEU A C 1
ATOM 739 O O . LEU A 1 92 ? 2.335 4.173 -6.971 1.00 95.06 92 LEU A O 1
ATOM 743 N N . VAL A 1 93 ? 4.275 4.452 -5.854 1.00 96.44 93 VAL A N 1
ATOM 744 C CA . VAL A 1 93 ? 3.809 5.514 -4.964 1.00 96.44 93 VAL A CA 1
ATOM 745 C C . VAL A 1 93 ? 3.994 6.874 -5.615 1.00 96.44 93 VAL A C 1
ATOM 747 O O . VAL A 1 93 ? 5.064 7.223 -6.111 1.00 96.44 93 VAL A O 1
ATOM 750 N N . LYS A 1 94 ? 2.936 7.679 -5.566 1.00 97.62 94 LYS A N 1
ATOM 751 C CA . LYS A 1 94 ? 2.939 9.076 -5.983 1.00 97.62 94 LYS A CA 1
ATOM 752 C C . LYS A 1 94 ? 2.839 9.980 -4.765 1.00 97.62 94 LYS A C 1
ATOM 754 O O . LYS A 1 94 ? 2.056 9.721 -3.852 1.00 97.62 94 LYS A O 1
ATOM 759 N N . PHE A 1 95 ? 3.595 11.068 -4.814 1.00 97.56 95 PHE A N 1
ATOM 760 C CA . PHE A 1 95 ? 3.607 12.125 -3.812 1.00 97.56 95 PHE A CA 1
ATOM 761 C C . PHE A 1 95 ? 3.186 13.429 -4.484 1.00 97.56 95 PHE A C 1
ATOM 763 O O . PHE A 1 95 ? 3.757 13.794 -5.513 1.00 97.56 95 PHE A O 1
ATOM 770 N N . ASN A 1 96 ? 2.194 14.119 -3.926 1.00 96.88 96 ASN A N 1
ATOM 771 C CA . ASN A 1 96 ? 1.735 15.410 -4.424 1.00 96.88 96 ASN A CA 1
ATOM 772 C C . ASN A 1 96 ? 1.538 16.414 -3.269 1.00 96.88 96 ASN A C 1
ATOM 774 O O . ASN A 1 96 ? 0.587 16.261 -2.502 1.00 96.88 96 ASN A O 1
ATOM 778 N N . PRO A 1 97 ? 2.385 17.451 -3.137 1.00 96.38 97 PRO A N 1
ATOM 779 C CA . PRO A 1 97 ? 3.545 17.758 -3.978 1.00 96.38 97 PRO A CA 1
ATOM 780 C C . PRO A 1 97 ? 4.642 16.688 -3.900 1.00 96.38 97 PRO A C 1
ATOM 782 O O . PRO A 1 97 ? 4.709 15.915 -2.940 1.00 96.38 97 PRO A O 1
ATOM 785 N N . GLU A 1 98 ? 5.505 16.651 -4.919 1.00 95.88 98 GLU A N 1
ATOM 786 C CA . GLU A 1 98 ? 6.658 15.755 -4.917 1.00 95.88 98 GLU A CA 1
ATOM 787 C C . GLU A 1 98 ? 7.572 16.023 -3.720 1.00 95.88 98 GLU A C 1
ATOM 789 O O . GLU A 1 98 ? 7.831 17.170 -3.353 1.00 95.88 98 GLU A O 1
ATOM 794 N N . LEU A 1 99 ? 8.097 14.943 -3.139 1.00 93.75 99 LEU A N 1
ATOM 795 C CA . LEU A 1 99 ? 9.024 15.049 -2.023 1.00 93.75 99 LEU A CA 1
ATOM 796 C C . LEU A 1 99 ? 10.371 15.641 -2.476 1.00 93.75 99 LEU A C 1
ATOM 798 O O . LEU A 1 99 ? 10.885 15.254 -3.532 1.00 93.75 99 LEU A O 1
ATOM 802 N N . PRO A 1 100 ? 10.980 16.524 -1.669 1.00 92.69 100 PRO A N 1
ATOM 803 C CA . PRO A 1 100 ? 12.339 16.988 -1.896 1.00 92.69 100 PRO A CA 1
ATOM 804 C C . PRO A 1 100 ? 13.358 15.845 -1.953 1.00 92.69 100 PRO A C 1
ATOM 806 O O . PRO A 1 100 ? 13.223 14.832 -1.259 1.00 92.69 100 PRO A O 1
ATOM 809 N N . GLU A 1 101 ? 14.431 16.044 -2.721 1.00 93.06 101 GLU A N 1
ATOM 810 C CA . GLU A 1 101 ? 15.442 15.008 -2.967 1.00 93.06 101 GLU A CA 1
ATOM 811 C C . GLU A 1 101 ? 16.090 14.488 -1.680 1.00 93.06 101 GLU A C 1
ATOM 813 O O . GLU A 1 101 ? 16.291 13.289 -1.536 1.00 93.06 101 GLU A O 1
ATOM 818 N N . TYR A 1 102 ? 16.336 15.361 -0.699 1.00 91.31 102 TYR A N 1
ATOM 819 C CA . TYR A 1 102 ? 16.932 14.958 0.578 1.00 91.31 102 TYR A CA 1
ATOM 820 C C . TYR A 1 102 ? 16.031 14.024 1.405 1.00 91.31 102 TYR A C 1
ATOM 822 O O . TYR A 1 102 ? 16.540 13.310 2.266 1.00 91.31 102 TYR A O 1
ATOM 830 N N . ILE A 1 103 ? 14.710 14.026 1.168 1.00 91.88 103 ILE A N 1
ATOM 831 C CA . ILE A 1 103 ? 13.776 13.056 1.757 1.00 91.88 103 ILE A CA 1
ATOM 832 C C . ILE A 1 103 ? 13.779 11.788 0.909 1.00 91.88 103 ILE A C 1
ATOM 834 O O . ILE A 1 103 ? 13.980 10.699 1.446 1.00 91.88 103 ILE A O 1
ATOM 838 N N . LYS A 1 104 ? 13.597 11.920 -0.414 1.00 89.88 104 LYS A N 1
ATOM 839 C CA . LYS A 1 104 ? 13.546 10.780 -1.345 1.00 89.88 104 LYS A CA 1
ATOM 840 C C . LYS A 1 104 ? 14.801 9.910 -1.251 1.00 89.88 104 LYS A C 1
ATOM 842 O O . LYS A 1 104 ? 14.686 8.690 -1.212 1.00 89.88 104 LYS A O 1
ATOM 847 N N . SER A 1 105 ? 15.979 10.517 -1.103 1.00 90.62 105 SER A N 1
ATOM 848 C CA . SER A 1 105 ? 17.258 9.808 -0.980 1.00 90.62 105 SER A CA 1
ATOM 849 C C . SER A 1 105 ? 17.368 8.938 0.277 1.00 90.62 105 SER A C 1
ATOM 851 O O . SER A 1 105 ? 18.262 8.100 0.365 1.00 90.62 105 SER A O 1
ATOM 853 N N . THR A 1 106 ? 16.493 9.130 1.273 1.00 91.12 106 THR A N 1
ATOM 854 C CA . THR A 1 106 ? 16.446 8.273 2.472 1.00 91.12 106 THR A CA 1
ATOM 855 C C . THR A 1 106 ? 15.739 6.942 2.218 1.00 91.12 106 THR A C 1
ATOM 857 O O . THR A 1 106 ? 15.933 5.985 2.974 1.00 91.12 106 THR A O 1
ATOM 860 N N . PHE A 1 107 ? 14.950 6.846 1.146 1.00 92.12 107 PHE A N 1
ATOM 861 C CA . PHE A 1 107 ? 14.252 5.627 0.766 1.00 92.12 107 PHE A CA 1
ATOM 862 C C . PHE A 1 107 ? 15.223 4.676 0.060 1.00 92.12 107 PHE A C 1
ATOM 864 O O . PHE A 1 107 ? 15.446 4.742 -1.143 1.00 92.12 107 PHE A O 1
ATOM 871 N N . THR A 1 108 ? 15.847 3.797 0.841 1.00 89.94 108 THR A N 1
ATOM 872 C CA . THR A 1 108 ? 16.865 2.848 0.351 1.00 89.94 108 THR A CA 1
ATOM 873 C C . THR A 1 108 ? 16.290 1.496 -0.065 1.00 89.94 108 THR A C 1
ATOM 875 O O . THR A 1 108 ? 16.952 0.729 -0.763 1.00 89.94 108 THR A O 1
ATOM 878 N N . ALA A 1 109 ? 15.066 1.189 0.366 1.00 92.50 109 ALA A N 1
ATOM 879 C CA . ALA A 1 109 ? 14.371 -0.048 0.050 1.00 92.50 109 ALA A CA 1
ATOM 880 C C . ALA A 1 109 ? 13.371 0.165 -1.101 1.00 92.50 109 ALA A C 1
ATOM 882 O O . ALA A 1 109 ? 12.786 1.243 -1.207 1.00 92.50 109 ALA A O 1
ATOM 883 N N . PRO A 1 110 ? 13.095 -0.873 -1.914 1.00 92.56 110 PRO A N 1
ATOM 884 C CA . PRO A 1 110 ? 12.072 -0.813 -2.965 1.00 92.56 110 PRO A CA 1
ATOM 885 C C . PRO A 1 110 ? 10.641 -0.764 -2.405 1.00 92.56 110 PRO A C 1
ATOM 887 O O . PRO A 1 110 ? 9.674 -0.661 -3.153 1.00 92.56 110 PRO A O 1
ATOM 890 N N . VAL A 1 111 ? 10.490 -0.877 -1.084 1.00 94.75 111 VAL A N 1
ATOM 891 C CA . VAL A 1 111 ? 9.215 -0.795 -0.381 1.00 94.75 111 VAL A CA 1
ATOM 892 C C . VAL A 1 111 ? 9.280 0.272 0.699 1.00 94.75 111 VAL A C 1
ATOM 894 O O . VAL A 1 111 ? 10.322 0.488 1.319 1.00 94.75 111 VAL A O 1
ATOM 897 N N . ILE A 1 112 ? 8.142 0.901 0.953 1.00 95.62 112 ILE A N 1
ATOM 898 C CA . ILE A 1 112 ? 7.952 1.897 2.004 1.00 95.62 112 ILE A CA 1
ATOM 899 C C . ILE A 1 112 ? 6.748 1.503 2.858 1.00 95.62 112 ILE A C 1
ATOM 901 O O . ILE A 1 112 ? 5.776 0.941 2.354 1.00 95.62 112 ILE A O 1
ATOM 905 N N . VAL A 1 113 ? 6.825 1.762 4.162 1.00 96.44 113 VAL A N 1
ATOM 906 C CA . VAL A 1 113 ? 5.739 1.485 5.106 1.00 96.44 113 VAL A CA 1
ATOM 907 C C . VAL A 1 113 ? 5.076 2.795 5.495 1.00 96.44 113 VAL A C 1
ATOM 909 O O . VAL A 1 113 ? 5.734 3.696 6.013 1.00 96.44 113 VAL A O 1
ATOM 912 N N . PHE A 1 114 ? 3.768 2.875 5.287 1.00 97.31 114 PHE A N 1
ATOM 913 C CA . PHE A 1 114 ? 2.940 3.982 5.742 1.00 97.31 114 PHE A CA 1
ATOM 914 C C . PHE A 1 114 ? 2.095 3.533 6.919 1.00 97.31 114 PHE A C 1
ATOM 916 O O . PHE A 1 114 ? 1.329 2.584 6.791 1.00 97.31 114 PHE A O 1
ATOM 923 N N . THR A 1 115 ? 2.210 4.217 8.053 1.00 97.19 115 THR A N 1
ATOM 924 C CA . THR A 1 115 ? 1.325 3.996 9.198 1.00 97.19 115 THR A CA 1
ATOM 925 C C . THR A 1 115 ? 0.127 4.927 9.092 1.00 97.19 115 THR A C 1
ATOM 927 O O . THR A 1 115 ? 0.265 6.145 9.201 1.00 97.19 115 THR A O 1
ATOM 930 N N . LEU A 1 116 ? -1.052 4.348 8.887 1.00 97.94 116 LEU A N 1
ATOM 931 C CA . LEU A 1 116 ? -2.326 5.047 8.892 1.00 97.94 116 LEU A CA 1
ATOM 932 C C . LEU A 1 116 ? -2.854 5.064 10.326 1.00 97.94 116 LEU A C 1
ATOM 934 O O . LEU A 1 116 ? -3.512 4.133 10.791 1.00 97.94 116 LEU A O 1
ATOM 938 N N . ALA A 1 117 ? -2.530 6.147 11.025 1.00 95.69 117 ALA A N 1
ATOM 939 C CA . ALA A 1 117 ? -3.040 6.488 12.346 1.00 95.69 117 ALA A CA 1
ATOM 940 C C . ALA A 1 117 ? -3.295 8.002 12.420 1.00 95.69 117 ALA A C 1
ATOM 942 O O . ALA A 1 117 ? -2.768 8.766 11.607 1.00 95.69 117 ALA A O 1
ATOM 943 N N . GLY A 1 118 ? -4.097 8.445 13.393 1.00 95.50 118 GLY A N 1
ATOM 944 C CA . GLY A 1 118 ? -4.375 9.867 13.612 1.00 95.50 118 GLY A CA 1
ATOM 945 C C . GLY A 1 118 ? -4.849 10.579 12.340 1.00 95.50 118 GLY A C 1
ATOM 946 O O . GLY A 1 118 ? -5.751 10.102 11.653 1.00 95.50 118 GLY A O 1
ATOM 947 N N . TYR A 1 119 ? -4.214 11.704 12.003 1.00 94.12 119 TYR A N 1
ATOM 948 C CA . TYR A 1 119 ? -4.597 12.505 10.837 1.00 94.12 119 TYR A CA 1
ATOM 949 C C . TYR A 1 119 ? -4.465 11.748 9.501 1.00 94.12 119 TYR A C 1
ATOM 951 O O . TYR A 1 119 ? -5.353 11.833 8.650 1.00 94.12 119 TYR A O 1
ATOM 959 N N . THR A 1 120 ? -3.409 10.946 9.337 1.00 96.56 120 THR A N 1
ATOM 960 C CA . THR A 1 120 ? -3.197 10.098 8.152 1.00 96.56 120 THR A CA 1
ATOM 961 C C . THR A 1 120 ? -4.344 9.110 7.961 1.00 96.56 120 THR A C 1
ATOM 963 O O . THR A 1 120 ? -4.804 8.894 6.846 1.00 96.56 120 THR A O 1
ATOM 966 N N . PHE A 1 121 ? -4.843 8.532 9.057 1.00 97.44 121 PHE A N 1
ATOM 967 C CA . PHE A 1 121 ? -5.996 7.635 9.018 1.00 97.44 121 PHE A CA 1
ATOM 968 C C . PHE A 1 121 ? -7.276 8.388 8.646 1.00 97.44 121 PHE A C 1
ATOM 970 O O . PHE A 1 121 ? -7.991 7.979 7.739 1.00 97.44 121 PHE A O 1
ATOM 977 N N . SER A 1 122 ? -7.538 9.526 9.293 1.00 96.69 122 SER A N 1
ATOM 978 C CA . SER A 1 122 ? -8.762 10.304 9.048 1.00 96.69 122 SER A CA 1
ATOM 979 C C . SER A 1 122 ? -8.840 10.933 7.652 1.00 96.69 122 SER A C 1
ATOM 981 O O . SER A 1 122 ? -9.933 11.199 7.162 1.00 96.69 122 SER A O 1
ATOM 983 N N . SER A 1 123 ? -7.693 11.176 7.009 1.00 97.75 123 SER A N 1
ATOM 984 C CA . SER A 1 123 ? -7.612 11.706 5.641 1.00 97.75 123 SER A CA 1
ATOM 985 C C . SER A 1 123 ? -7.630 10.612 4.570 1.00 97.75 123 SER A C 1
ATOM 987 O O . SER A 1 123 ? -7.644 10.928 3.378 1.00 97.75 123 SER A O 1
ATOM 989 N N . ALA A 1 124 ? -7.633 9.337 4.973 1.00 98.19 124 ALA A N 1
ATOM 990 C CA . ALA A 1 124 ? -7.558 8.222 4.051 1.00 98.19 124 ALA A CA 1
ATOM 991 C C . ALA A 1 124 ? -8.806 8.130 3.168 1.00 98.19 124 ALA A C 1
ATOM 993 O O . ALA A 1 124 ? -9.945 8.127 3.637 1.00 98.19 124 ALA A O 1
ATOM 994 N N . LYS A 1 125 ? -8.579 8.006 1.863 1.00 98.38 125 LYS A N 1
ATOM 995 C CA . LYS A 1 125 ? -9.601 7.767 0.850 1.00 98.38 125 LYS A CA 1
ATOM 996 C C . LYS A 1 125 ? -9.277 6.464 0.147 1.00 98.38 125 LYS A C 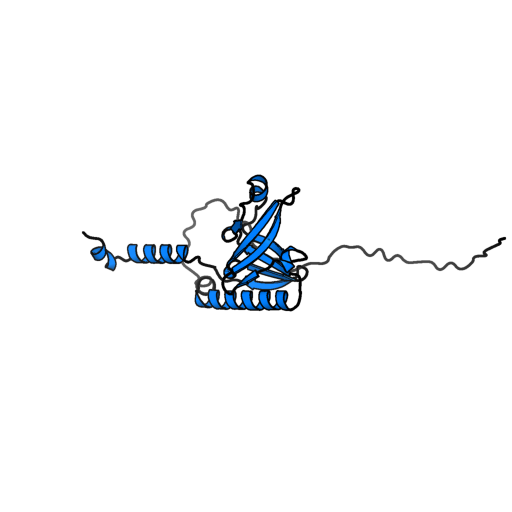1
ATOM 998 O O . LYS A 1 125 ? -8.229 6.331 -0.488 1.00 98.38 125 LYS A O 1
ATOM 1003 N N . LEU A 1 126 ? -10.197 5.517 0.268 1.00 98.56 126 LEU A N 1
ATOM 1004 C CA . LEU A 1 126 ? -10.132 4.230 -0.400 1.00 98.56 126 LEU A CA 1
ATOM 1005 C C . LEU A 1 126 ? -11.094 4.222 -1.589 1.00 98.56 126 LEU A C 1
ATOM 1007 O O . LEU A 1 126 ? -12.272 4.548 -1.452 1.00 98.56 126 LEU A O 1
ATOM 1011 N N . THR A 1 127 ? -10.589 3.813 -2.745 1.00 98.00 127 THR A N 1
ATOM 1012 C CA . THR A 1 127 ? -11.377 3.503 -3.943 1.00 98.00 127 THR A CA 1
ATOM 1013 C C . THR A 1 127 ? -11.053 2.076 -4.392 1.00 98.00 127 THR A C 1
ATOM 1015 O O . THR A 1 127 ? -10.056 1.523 -3.929 1.00 98.00 127 THR A O 1
ATOM 1018 N N . PRO A 1 128 ? -11.825 1.466 -5.309 1.00 95.06 128 PRO A N 1
ATOM 1019 C CA . PRO A 1 128 ? -11.496 0.138 -5.843 1.00 95.06 128 PRO A CA 1
ATOM 1020 C C . PRO A 1 128 ? -10.127 0.039 -6.539 1.00 95.06 128 PRO A C 1
ATOM 1022 O O . PRO A 1 128 ? -9.611 -1.061 -6.741 1.00 95.06 128 PRO A O 1
ATOM 1025 N N . GLU A 1 129 ? -9.535 1.173 -6.926 1.00 95.31 129 GLU A N 1
ATOM 1026 C CA . GLU A 1 129 ? -8.271 1.208 -7.664 1.00 95.31 129 GLU A CA 1
ATOM 1027 C C . GLU A 1 129 ? -7.087 1.665 -6.819 1.00 95.31 129 GLU A C 1
ATOM 1029 O O . GLU A 1 129 ? -5.991 1.128 -6.977 1.00 95.31 129 GLU A O 1
ATOM 1034 N N . GLU A 1 130 ? -7.288 2.615 -5.907 1.00 97.44 130 GLU A N 1
ATOM 1035 C CA . GLU A 1 130 ? -6.207 3.247 -5.152 1.00 97.44 130 GLU A CA 1
ATOM 1036 C C . GLU A 1 130 ? -6.567 3.571 -3.701 1.00 97.44 130 GLU A C 1
ATOM 1038 O O . GLU A 1 130 ? -7.730 3.790 -3.347 1.00 97.44 130 GLU A O 1
ATOM 1043 N N . LEU A 1 131 ? -5.516 3.652 -2.884 1.00 98.62 131 LEU A N 1
ATOM 1044 C CA . LEU A 1 131 ? -5.527 4.231 -1.547 1.00 98.62 131 LEU A CA 1
ATOM 1045 C C . LEU A 1 131 ? -4.769 5.562 -1.593 1.00 98.62 131 LEU A C 1
ATOM 1047 O O . LEU A 1 131 ? -3.662 5.631 -2.131 1.00 98.62 131 LEU A O 1
ATOM 1051 N N . SER A 1 132 ? -5.349 6.608 -1.006 1.00 98.69 132 SER A N 1
ATOM 1052 C CA . SER A 1 132 ? -4.686 7.902 -0.831 1.00 98.69 132 SER A CA 1
ATOM 1053 C C . SER A 1 132 ? -4.894 8.461 0.570 1.00 98.69 132 SER A C 1
ATOM 1055 O O . SER A 1 132 ? -5.886 8.139 1.217 1.00 98.69 132 SER A O 1
ATOM 1057 N N . PHE A 1 133 ? -3.950 9.259 1.061 1.00 98.56 133 PHE A N 1
ATOM 1058 C CA . PHE A 1 133 ? -4.001 9.899 2.381 1.00 98.56 133 PHE A CA 1
ATOM 1059 C C . PHE A 1 133 ? -2.989 11.041 2.463 1.00 98.56 133 PHE A C 1
ATOM 1061 O O . PHE A 1 133 ? -2.068 11.140 1.650 1.00 98.56 133 PHE A O 1
ATOM 1068 N N . GLU A 1 134 ? -3.131 11.893 3.469 1.00 98.06 134 GLU A N 1
ATOM 1069 C CA . GLU A 1 134 ? -2.172 12.958 3.747 1.00 98.06 134 GLU A CA 1
ATOM 1070 C C . GLU A 1 134 ? -1.128 12.492 4.763 1.00 98.06 134 GLU A C 1
ATOM 1072 O O . GLU A 1 134 ? -1.461 11.893 5.787 1.00 98.06 134 GLU A O 1
ATOM 1077 N N . ALA A 1 135 ? 0.146 12.769 4.487 1.00 95.88 135 ALA A N 1
ATOM 1078 C CA . ALA A 1 135 ? 1.251 12.429 5.374 1.00 95.88 135 ALA A CA 1
ATOM 1079 C C . ALA A 1 135 ? 2.315 13.531 5.401 1.00 95.88 135 ALA A C 1
ATOM 1081 O O . ALA A 1 135 ? 2.508 14.270 4.434 1.00 95.88 135 ALA A O 1
ATOM 1082 N N . GLY A 1 136 ? 3.013 13.616 6.531 1.00 94.12 136 GLY A N 1
ATOM 1083 C CA . GLY A 1 136 ? 4.162 14.487 6.723 1.00 94.12 136 GLY A CA 1
ATOM 1084 C C . GLY A 1 136 ? 5.474 13.709 6.671 1.00 94.12 136 GLY A C 1
ATOM 1085 O O . GLY A 1 136 ? 5.560 12.597 7.196 1.00 94.12 136 GLY A O 1
ATOM 1086 N N . PHE A 1 137 ? 6.499 14.292 6.051 1.00 93.38 137 PHE A N 1
ATOM 1087 C CA . PHE A 1 137 ? 7.804 13.658 5.855 1.00 93.38 137 PHE A CA 1
ATOM 1088 C C . PHE A 1 137 ? 8.956 14.523 6.378 1.00 93.38 137 PHE A C 1
ATOM 1090 O O . PHE A 1 137 ? 8.894 15.750 6.351 1.00 93.38 137 PHE A O 1
ATOM 1097 N N . GLY A 1 138 ? 10.037 13.878 6.824 1.00 88.50 138 GLY A N 1
ATOM 1098 C CA . GLY A 1 138 ? 11.236 14.576 7.297 1.00 88.50 138 GLY A CA 1
ATOM 1099 C C . GLY A 1 138 ? 11.058 15.270 8.653 1.00 88.50 138 GLY A C 1
ATOM 1100 O O . GLY A 1 138 ? 10.061 15.088 9.350 1.00 88.50 138 GLY A O 1
ATOM 1101 N N . LYS A 1 139 ? 12.060 16.058 9.056 1.00 84.69 139 LYS A N 1
ATOM 1102 C CA . LYS A 1 139 ? 12.051 16.785 10.345 1.00 84.69 139 LYS A CA 1
ATOM 1103 C C . LYS A 1 139 ? 11.151 18.019 10.301 1.00 84.69 139 LYS A C 1
ATOM 1105 O O . LYS A 1 139 ? 10.659 18.480 11.322 1.00 84.69 139 LYS A O 1
ATOM 1110 N N . GLU A 1 140 ? 10.971 18.543 9.104 1.00 87.94 140 GLU A N 1
ATOM 1111 C CA . GLU A 1 140 ? 10.178 19.705 8.740 1.00 87.94 140 GLU A CA 1
ATOM 1112 C C . GLU A 1 140 ? 8.701 19.375 8.494 1.00 87.94 140 GLU A C 1
ATOM 1114 O O . GLU A 1 140 ? 7.920 20.285 8.231 1.00 87.94 140 GLU A O 1
ATOM 1119 N N . ASN A 1 141 ? 8.313 18.097 8.605 1.00 90.12 141 ASN A N 1
ATOM 1120 C CA . ASN A 1 141 ? 6.941 17.636 8.415 1.00 90.12 141 ASN A CA 1
ATOM 1121 C C . ASN A 1 141 ? 6.358 18.082 7.061 1.00 90.12 141 ASN A C 1
ATOM 1123 O O . ASN A 1 141 ? 5.248 18.610 6.988 1.00 90.12 141 ASN A O 1
ATOM 1127 N N . PHE A 1 142 ? 7.130 17.894 5.988 1.00 92.81 142 PHE A N 1
ATOM 1128 C CA . PHE A 1 142 ? 6.732 18.233 4.627 1.00 92.81 142 PHE A CA 1
ATOM 1129 C C . PHE A 1 142 ? 5.436 17.500 4.273 1.00 92.81 142 PHE A C 1
ATOM 1131 O O . PHE A 1 142 ? 5.425 16.271 4.180 1.00 92.81 142 PHE A O 1
ATOM 1138 N N . ALA A 1 143 ? 4.348 18.249 4.107 1.00 93.00 143 ALA A N 1
ATOM 1139 C CA . ALA A 1 143 ? 3.032 17.695 3.835 1.00 93.00 143 ALA A CA 1
ATOM 1140 C C . ALA A 1 143 ? 2.912 17.276 2.366 1.00 93.00 143 ALA A C 1
ATOM 1142 O O . ALA A 1 143 ? 3.180 18.061 1.455 1.00 93.00 143 ALA A O 1
ATOM 1143 N N . SER A 1 144 ? 2.477 16.041 2.139 1.00 95.81 144 SER A N 1
ATOM 1144 C CA . SER A 1 144 ? 2.203 15.514 0.808 1.00 95.81 144 SER A CA 1
ATOM 1145 C C . SER A 1 144 ? 0.999 14.581 0.838 1.00 95.81 144 SER A C 1
ATOM 1147 O O . SER A 1 144 ? 0.793 13.829 1.793 1.00 95.81 144 SER A O 1
ATOM 1149 N N . VAL A 1 145 ? 0.205 14.626 -0.228 1.00 98.06 145 VAL A N 1
ATOM 1150 C CA . VAL A 1 145 ? -0.805 13.613 -0.513 1.00 98.06 145 VAL A CA 1
ATOM 1151 C C . VAL A 1 145 ? -0.092 12.418 -1.127 1.00 98.06 145 VAL A C 1
ATOM 1153 O O . VAL A 1 145 ? 0.493 12.507 -2.209 1.00 98.06 145 VAL A O 1
ATOM 1156 N N . VAL A 1 146 ? -0.153 11.293 -0.428 1.00 98.31 146 VAL A N 1
ATOM 1157 C CA . VAL A 1 146 ? 0.353 10.007 -0.893 1.00 98.31 146 VAL A CA 1
ATOM 1158 C C . VAL A 1 146 ? -0.777 9.289 -1.616 1.00 98.31 146 VAL A C 1
ATOM 1160 O O . VAL A 1 146 ? -1.907 9.271 -1.131 1.00 98.31 146 VAL A O 1
ATOM 1163 N N . SER A 1 147 ? -0.490 8.690 -2.768 1.00 98.44 147 SER A N 1
ATOM 1164 C CA . SER A 1 147 ? -1.444 7.842 -3.493 1.00 98.44 147 SER A CA 1
ATOM 1165 C C . SER A 1 147 ? -0.735 6.691 -4.196 1.00 98.44 147 SER A C 1
ATOM 1167 O O . SER A 1 147 ? 0.376 6.852 -4.704 1.00 98.44 147 SER A O 1
ATOM 1169 N N . PHE A 1 148 ? -1.361 5.518 -4.220 1.00 97.94 148 PHE A N 1
ATOM 1170 C CA . PHE A 1 148 ? -0.869 4.355 -4.958 1.00 97.94 148 PHE A CA 1
ATOM 1171 C C . PHE A 1 148 ? -2.003 3.372 -5.261 1.00 97.94 148 PHE A C 1
ATOM 1173 O O . PHE A 1 148 ? -2.969 3.282 -4.494 1.00 97.94 148 PHE A O 1
ATOM 1180 N N . PRO A 1 149 ? -1.893 2.602 -6.360 1.00 97.56 149 PRO A N 1
ATOM 1181 C CA . PRO A 1 149 ? -2.872 1.574 -6.667 1.00 97.56 149 PRO A CA 1
ATOM 1182 C C . PRO A 1 149 ? -2.858 0.474 -5.602 1.00 97.56 149 PRO A C 1
ATOM 1184 O O . PRO A 1 149 ? -1.804 0.149 -5.058 1.00 97.56 149 PRO A O 1
ATOM 1187 N N . LEU A 1 150 ? -3.998 -0.162 -5.341 1.00 97.50 150 LEU A N 1
ATOM 1188 C CA . LEU A 1 150 ? -4.101 -1.201 -4.304 1.00 97.50 150 LEU A CA 1
ATOM 1189 C C . LEU A 1 150 ? -3.182 -2.395 -4.559 1.00 97.50 150 LEU A C 1
ATOM 1191 O O . LEU A 1 150 ? -2.628 -2.962 -3.623 1.00 97.50 150 LEU A O 1
ATOM 1195 N N . GLY A 1 151 ? -2.936 -2.730 -5.826 1.00 95.62 151 GLY A N 1
ATOM 1196 C CA . GLY A 1 151 ? -1.978 -3.775 -6.181 1.00 95.62 151 GLY A CA 1
ATOM 1197 C C . GLY A 1 151 ? -0.522 -3.441 -5.825 1.00 95.62 151 GLY A C 1
ATOM 1198 O O . GLY A 1 151 ? 0.305 -4.345 -5.787 1.00 95.62 151 GLY A O 1
ATOM 1199 N N . ALA A 1 152 ? -0.195 -2.178 -5.519 1.00 96.62 152 ALA A N 1
ATOM 1200 C CA . ALA A 1 152 ? 1.119 -1.804 -4.997 1.00 96.62 152 ALA A CA 1
ATOM 1201 C C . ALA A 1 152 ? 1.315 -2.204 -3.528 1.00 96.62 152 ALA A C 1
ATOM 1203 O O . ALA A 1 152 ? 2.460 -2.248 -3.076 1.00 96.62 152 ALA A O 1
ATOM 1204 N N . ILE A 1 153 ? 0.237 -2.472 -2.779 1.00 97.88 153 ILE A N 1
ATOM 1205 C CA . ILE A 1 153 ? 0.321 -2.927 -1.389 1.00 97.88 153 ILE A CA 1
ATOM 1206 C C . ILE A 1 153 ? 0.853 -4.357 -1.391 1.00 97.88 153 ILE A C 1
ATOM 1208 O O . ILE A 1 153 ? 0.220 -5.262 -1.928 1.00 97.88 153 ILE A O 1
ATOM 1212 N N . VAL A 1 154 ? 2.013 -4.544 -0.768 1.00 97.12 154 VAL A N 1
ATOM 1213 C CA . VAL A 1 154 ? 2.682 -5.835 -0.576 1.00 97.12 154 VAL A CA 1
ATOM 1214 C C . VAL A 1 154 ? 2.221 -6.477 0.730 1.00 97.12 154 VAL A C 1
ATOM 1216 O O . VAL A 1 154 ? 2.038 -7.691 0.789 1.00 97.12 154 VAL A O 1
ATOM 1219 N N . GLN A 1 155 ? 2.025 -5.682 1.788 1.00 98.06 155 GLN A N 1
ATOM 1220 C CA . GLN A 1 155 ? 1.556 -6.175 3.086 1.00 98.06 155 GLN A CA 1
ATOM 1221 C C . GLN A 1 155 ? 0.673 -5.161 3.804 1.00 98.06 155 GLN A C 1
ATOM 1223 O O . GLN A 1 155 ? 0.870 -3.950 3.684 1.00 98.06 155 GLN A O 1
ATOM 1228 N N . ILE A 1 156 ? -0.239 -5.682 4.622 1.00 98.56 156 ILE A N 1
ATOM 1229 C CA . ILE A 1 156 ? -0.992 -4.918 5.617 1.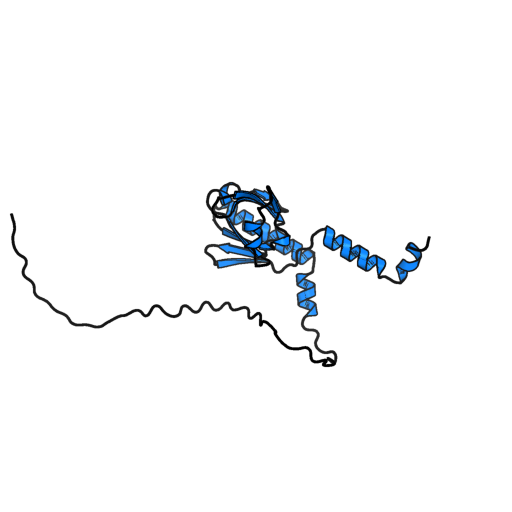00 98.56 156 ILE A CA 1
ATOM 1230 C C . ILE A 1 156 ? -0.628 -5.460 6.995 1.00 98.56 156 ILE A C 1
ATOM 1232 O O . ILE A 1 156 ? -0.706 -6.668 7.234 1.00 98.56 156 ILE A O 1
ATOM 1236 N N . LEU A 1 157 ? -0.234 -4.563 7.897 1.00 98.38 157 LEU A N 1
ATOM 1237 C CA . LEU A 1 157 ? 0.163 -4.890 9.258 1.00 98.38 157 LEU A CA 1
ATOM 1238 C C . LEU A 1 157 ? -0.769 -4.218 10.267 1.00 98.38 157 LEU A C 1
ATOM 1240 O O . LEU A 1 157 ? -1.096 -3.041 10.133 1.00 98.38 157 LEU A O 1
ATOM 1244 N N . VAL A 1 158 ? -1.123 -4.948 11.319 1.00 97.75 158 VAL A N 1
ATOM 1245 C CA . VAL A 1 158 ? -1.787 -4.424 12.517 1.00 97.75 158 VAL A CA 1
ATOM 1246 C C . VAL A 1 158 ? -0.871 -4.719 13.693 1.00 97.75 158 VAL A C 1
ATOM 1248 O O . VAL A 1 158 ? -0.451 -5.858 13.870 1.00 97.75 158 VAL A O 1
ATOM 1251 N N . GLU A 1 159 ? -0.491 -3.692 14.456 1.00 93.56 159 GLU A N 1
ATOM 1252 C CA . GLU A 1 159 ? 0.452 -3.832 15.582 1.00 93.56 159 GLU A CA 1
ATOM 1253 C C . GLU A 1 159 ? 1.759 -4.559 15.189 1.00 93.56 159 GLU A C 1
ATOM 1255 O O . GLU A 1 159 ? 2.294 -5.381 15.930 1.00 93.56 159 GLU A O 1
ATOM 1260 N N . ASN A 1 160 ? 2.279 -4.263 13.990 1.00 89.38 160 ASN A N 1
ATOM 1261 C CA . ASN A 1 160 ? 3.449 -4.912 13.370 1.00 89.38 160 ASN A CA 1
ATOM 1262 C C . ASN A 1 160 ? 3.274 -6.401 13.014 1.00 89.38 160 ASN A C 1
ATOM 1264 O O . ASN A 1 160 ? 4.230 -7.037 12.573 1.00 89.38 160 ASN A O 1
ATOM 1268 N N . SER A 1 161 ? 2.071 -6.954 13.160 1.00 96.50 161 SER A N 1
ATOM 1269 C CA . SER A 1 161 ? 1.744 -8.313 12.732 1.00 96.50 161 SER A CA 1
ATOM 1270 C C . SER A 1 161 ? 1.104 -8.278 11.342 1.00 96.50 161 SER A C 1
ATOM 1272 O O . SER A 1 161 ? 0.103 -7.579 11.163 1.00 96.50 161 SER A O 1
ATOM 1274 N N . PRO A 1 162 ? 1.648 -8.993 10.340 1.00 97.12 162 PRO A N 1
ATOM 1275 C CA . PRO A 1 162 ? 1.045 -9.039 9.016 1.00 97.12 162 PRO A CA 1
ATOM 1276 C C . PRO A 1 162 ? -0.288 -9.788 9.079 1.00 97.12 162 PRO A C 1
ATOM 1278 O O . PRO A 1 162 ? -0.343 -10.930 9.534 1.00 97.12 162 PRO A O 1
ATOM 1281 N N . ILE A 1 163 ? -1.353 -9.148 8.601 1.00 97.62 163 ILE A N 1
ATOM 1282 C CA . ILE A 1 163 ? -2.688 -9.758 8.483 1.00 97.62 163 ILE A CA 1
ATOM 1283 C C . ILE A 1 163 ? -3.060 -10.062 7.030 1.00 97.62 163 ILE A C 1
ATOM 1285 O O . ILE A 1 163 ? -3.957 -10.859 6.777 1.00 97.62 163 ILE A O 1
ATOM 1289 N N . LEU A 1 164 ? -2.348 -9.454 6.076 1.00 98.31 164 LEU A N 1
ATOM 1290 C CA . LEU A 1 164 ? -2.475 -9.720 4.649 1.00 98.31 164 LEU A CA 1
ATOM 1291 C C . LEU A 1 164 ? -1.108 -9.586 3.978 1.00 98.31 164 LEU A C 1
ATOM 1293 O O . LEU A 1 164 ? -0.360 -8.645 4.254 1.00 98.31 164 LEU A O 1
ATOM 1297 N N . VAL A 1 165 ? -0.805 -10.516 3.071 1.00 97.56 165 VAL A N 1
ATOM 1298 C CA . VAL A 1 165 ? 0.374 -10.477 2.200 1.00 97.56 165 VAL A CA 1
ATOM 1299 C C . VAL A 1 165 ? -0.081 -10.661 0.759 1.00 97.56 165 VAL A C 1
ATOM 1301 O O . VAL A 1 165 ? -0.705 -11.666 0.422 1.00 97.56 165 VAL A O 1
ATOM 1304 N N . ASN A 1 166 ? 0.248 -9.694 -0.090 1.00 95.69 166 ASN A N 1
ATOM 1305 C CA . ASN A 1 166 ? -0.026 -9.733 -1.514 1.00 95.69 166 ASN A CA 1
ATOM 1306 C C . ASN A 1 166 ? 1.209 -10.247 -2.268 1.00 95.69 166 ASN A C 1
ATOM 1308 O O . ASN A 1 166 ? 2.224 -9.560 -2.360 1.00 95.69 166 ASN A O 1
ATOM 1312 N N . PHE A 1 167 ? 1.115 -11.458 -2.815 1.00 92.56 167 PHE A N 1
ATOM 1313 C CA . PHE A 1 167 ? 2.180 -12.071 -3.613 1.00 92.56 167 PHE A CA 1
ATOM 1314 C C . PHE A 1 167 ? 2.085 -11.768 -5.113 1.00 92.56 167 PHE A C 1
ATOM 1316 O O . PHE A 1 167 ? 2.977 -12.161 -5.862 1.00 92.56 167 PHE A O 1
ATOM 1323 N N . SER A 1 168 ? 1.011 -11.119 -5.568 1.00 92.19 168 SER A N 1
ATOM 1324 C CA . SER A 1 168 ? 0.828 -10.854 -6.993 1.00 92.19 168 SER A CA 1
ATOM 1325 C C . SER A 1 168 ? 1.829 -9.828 -7.519 1.00 92.19 168 SER A C 1
ATOM 1327 O O . SER A 1 168 ? 2.190 -8.862 -6.843 1.00 92.19 168 SER A O 1
ATOM 1329 N N . VAL A 1 169 ? 2.266 -10.025 -8.760 1.00 88.12 169 VAL A N 1
ATOM 1330 C CA . VAL A 1 169 ? 3.064 -9.039 -9.484 1.00 88.12 169 VAL A CA 1
ATOM 1331 C C . VAL A 1 169 ? 2.115 -8.016 -10.094 1.00 88.12 169 VAL A C 1
ATOM 1333 O O . VAL A 1 169 ? 1.433 -8.285 -11.085 1.00 88.12 169 VAL A O 1
ATOM 1336 N N . TYR A 1 170 ? 2.076 -6.815 -9.520 1.00 84.06 170 TYR A N 1
ATOM 1337 C CA . TYR A 1 170 ? 1.262 -5.742 -10.077 1.00 84.06 170 TYR A CA 1
ATOM 1338 C C . TYR A 1 170 ? 1.876 -5.190 -11.365 1.00 84.06 170 TYR A C 1
ATOM 1340 O O . TYR A 1 170 ? 2.994 -4.670 -11.381 1.00 84.06 170 TYR A O 1
ATOM 1348 N N . LYS A 1 171 ? 1.113 -5.270 -12.455 1.00 80.25 171 LYS A N 1
ATOM 1349 C CA . LYS A 1 171 ? 1.473 -4.709 -13.757 1.00 80.25 171 LYS A CA 1
ATOM 1350 C C . LYS A 1 171 ? 0.703 -3.414 -13.960 1.00 80.25 171 LYS A C 1
ATOM 1352 O O . LYS A 1 171 ? -0.521 -3.392 -13.897 1.00 80.25 171 LYS A O 1
ATOM 1357 N N . THR A 1 172 ? 1.409 -2.328 -14.252 1.00 70.81 172 THR A N 1
ATOM 1358 C CA . THR A 1 172 ? 0.746 -1.108 -14.723 1.00 70.81 172 THR A CA 1
ATOM 1359 C C . THR A 1 172 ? 0.247 -1.329 -16.152 1.00 70.81 172 THR A C 1
ATOM 1361 O O . THR A 1 172 ? 0.890 -2.048 -16.923 1.00 70.81 172 THR A O 1
ATOM 1364 N N . GLN A 1 173 ? -0.846 -0.674 -16.553 1.00 63.06 173 GLN A N 1
ATOM 1365 C CA . GLN A 1 173 ? -1.376 -0.785 -17.925 1.00 63.06 173 GLN A CA 1
ATOM 1366 C C . GLN A 1 173 ? -0.311 -0.478 -18.996 1.00 63.06 173 GLN A C 1
ATOM 1368 O O . GLN A 1 173 ? -0.254 -1.122 -20.042 1.00 63.06 173 GLN A O 1
ATOM 1373 N N . LYS A 1 174 ? 0.605 0.456 -18.702 1.00 58.38 174 LYS A N 1
ATOM 1374 C CA . LYS A 1 174 ? 1.746 0.784 -19.566 1.00 58.38 174 LYS A CA 1
ATOM 1375 C C . LYS A 1 174 ? 2.690 -0.410 -19.764 1.00 58.38 174 LYS A C 1
ATOM 1377 O O . LYS A 1 174 ? 3.071 -0.704 -20.892 1.00 58.38 174 LYS A O 1
ATOM 1382 N N . SER A 1 175 ? 2.999 -1.145 -18.694 1.00 61.34 175 SER A N 1
ATOM 1383 C CA . SER A 1 175 ? 3.858 -2.336 -18.767 1.00 61.34 175 SER A CA 1
ATOM 1384 C C . SER A 1 175 ? 3.222 -3.497 -19.549 1.00 61.34 175 SER A C 1
ATOM 1386 O O . SER A 1 175 ? 3.922 -4.238 -20.241 1.00 61.34 175 SER A O 1
ATOM 1388 N N . GLN A 1 176 ? 1.894 -3.648 -19.490 1.00 59.16 176 GLN A N 1
ATOM 1389 C CA . GLN A 1 176 ? 1.168 -4.643 -20.290 1.00 59.16 176 GLN A CA 1
ATOM 1390 C C . GLN A 1 176 ? 1.191 -4.283 -21.777 1.00 59.16 176 GLN A C 1
ATOM 1392 O O . GLN A 1 176 ? 1.458 -5.148 -22.614 1.00 59.16 176 GLN A O 1
ATOM 1397 N N . LEU A 1 177 ? 0.986 -3.003 -22.107 1.00 61.56 177 LEU A N 1
ATOM 1398 C CA . LEU A 1 177 ? 1.064 -2.510 -23.479 1.00 61.56 177 LEU A CA 1
ATOM 1399 C C . LEU A 1 177 ? 2.451 -2.782 -24.084 1.00 61.56 177 LEU A C 1
ATOM 1401 O O . LEU A 1 177 ? 2.545 -3.351 -25.168 1.00 61.56 177 LEU A O 1
ATOM 1405 N N . GLU A 1 178 ? 3.526 -2.469 -23.360 1.00 66.56 178 GLU A N 1
ATOM 1406 C CA . GLU A 1 178 ? 4.909 -2.692 -23.805 1.00 66.56 178 GLU A CA 1
ATOM 1407 C C . GLU A 1 178 ? 5.226 -4.182 -24.024 1.00 66.56 178 GLU A C 1
ATOM 1409 O O . GLU A 1 178 ? 5.829 -4.546 -25.040 1.00 66.56 178 GLU A O 1
ATOM 1414 N N . LYS A 1 179 ? 4.766 -5.068 -23.126 1.00 70.06 179 LYS A N 1
ATOM 1415 C CA . LYS A 1 179 ? 4.883 -6.527 -23.304 1.00 70.06 179 LYS A CA 1
ATOM 1416 C C . LYS A 1 179 ? 4.111 -7.007 -24.535 1.00 70.06 179 LYS A C 1
ATOM 1418 O O . LYS A 1 179 ? 4.652 -7.782 -25.323 1.00 70.06 179 LYS A O 1
ATOM 1423 N N . SER A 1 180 ? 2.880 -6.528 -24.728 1.00 68.94 180 SER A N 1
ATOM 1424 C CA . SER A 1 180 ? 2.046 -6.905 -25.875 1.00 68.94 180 SER A CA 1
ATOM 1425 C C . SER A 1 180 ? 2.645 -6.431 -27.204 1.00 68.94 180 SER A C 1
ATOM 1427 O O . SER A 1 180 ? 2.735 -7.217 -28.145 1.00 68.94 180 SER A O 1
ATOM 1429 N N . MET A 1 181 ? 3.166 -5.200 -27.259 1.00 75.00 181 MET A N 1
ATOM 1430 C CA . MET A 1 181 ? 3.875 -4.667 -28.424 1.00 75.00 181 MET A CA 1
ATOM 1431 C C . MET A 1 181 ? 5.150 -5.461 -28.711 1.00 75.00 181 MET A C 1
ATOM 1433 O O . MET A 1 181 ? 5.400 -5.830 -29.855 1.00 75.00 181 MET A O 1
ATOM 1437 N N . SER A 1 182 ? 5.928 -5.798 -27.682 1.00 74.69 182 SER A N 1
ATOM 1438 C CA . SER A 1 182 ? 7.150 -6.596 -27.838 1.00 74.69 182 SER A CA 1
ATOM 1439 C C . SER A 1 182 ? 6.855 -8.013 -28.346 1.00 74.69 182 SER A C 1
ATOM 1441 O O . SER A 1 182 ? 7.551 -8.519 -29.229 1.00 74.69 182 SER A O 1
ATOM 1443 N N . ALA A 1 183 ? 5.796 -8.655 -27.844 1.00 77.62 183 ALA A N 1
ATOM 1444 C CA . ALA A 1 183 ? 5.337 -9.960 -28.322 1.00 77.62 183 ALA A CA 1
ATOM 1445 C C . ALA A 1 183 ? 4.825 -9.893 -29.774 1.00 77.62 183 ALA A C 1
ATOM 1447 O O . ALA A 1 183 ? 5.117 -10.771 -30.585 1.00 77.62 183 ALA A O 1
ATOM 1448 N N . LEU A 1 184 ? 4.116 -8.818 -30.126 1.00 78.44 184 LEU A N 1
ATOM 1449 C CA . LEU A 1 184 ? 3.591 -8.591 -31.471 1.00 78.44 184 LEU A CA 1
ATOM 1450 C C . LEU A 1 184 ? 4.708 -8.354 -32.502 1.00 78.44 184 LEU A C 1
ATOM 1452 O O . LEU A 1 184 ? 4.620 -8.875 -33.614 1.00 78.44 184 LEU A O 1
ATOM 1456 N N . MET A 1 185 ? 5.764 -7.626 -32.124 1.00 75.75 185 MET A N 1
ATOM 1457 C CA . MET A 1 185 ? 6.932 -7.328 -32.969 1.00 75.75 185 MET A CA 1
ATOM 1458 C C . MET A 1 185 ? 7.896 -8.516 -33.111 1.00 75.75 185 MET A C 1
ATOM 1460 O O . MET A 1 185 ? 8.589 -8.637 -34.119 1.00 75.75 185 MET A O 1
ATOM 1464 N N . SER A 1 186 ? 7.954 -9.404 -32.114 1.00 79.00 186 SER A N 1
ATOM 1465 C CA . SER A 1 186 ? 8.837 -10.582 -32.126 1.00 79.00 186 SER A CA 1
ATOM 1466 C C . SER A 1 186 ? 8.241 -11.800 -32.840 1.00 79.00 186 SER A C 1
ATOM 1468 O O . SER A 1 186 ? 8.970 -12.755 -33.112 1.00 79.00 186 SER A O 1
ATOM 1470 N N . ASN A 1 187 ? 6.950 -11.773 -33.195 1.00 76.31 187 ASN A N 1
ATOM 1471 C CA . ASN A 1 187 ? 6.294 -12.861 -33.917 1.00 76.31 187 ASN A CA 1
ATOM 1472 C C . ASN A 1 187 ? 6.718 -12.889 -35.405 1.00 76.31 187 ASN A C 1
ATOM 1474 O O . ASN A 1 187 ? 6.382 -11.966 -36.153 1.00 76.31 187 ASN A O 1
ATOM 1478 N N . PRO A 1 188 ? 7.393 -13.953 -35.891 1.00 74.38 188 PRO A N 1
ATOM 1479 C CA . PRO A 1 188 ? 7.841 -14.051 -37.282 1.00 74.38 188 PRO A CA 1
ATOM 1480 C C . PRO A 1 188 ? 6.712 -13.990 -38.319 1.00 74.38 188 PRO A C 1
ATOM 1482 O O . PRO A 1 188 ? 6.969 -13.570 -39.444 1.00 74.38 188 PRO A O 1
ATOM 1485 N N . ASN A 1 189 ? 5.485 -14.365 -37.942 1.00 74.50 189 ASN A N 1
ATOM 1486 C CA . ASN A 1 189 ? 4.307 -14.317 -38.815 1.00 74.50 189 ASN A CA 1
ATOM 1487 C C . ASN A 1 189 ? 3.742 -12.896 -38.994 1.00 74.50 189 ASN A C 1
ATOM 1489 O O . ASN A 1 189 ? 2.955 -12.670 -39.903 1.00 74.50 189 ASN A O 1
ATOM 1493 N N . ASN A 1 190 ? 4.161 -11.927 -38.170 1.00 72.25 190 ASN A N 1
ATOM 1494 C CA . ASN A 1 190 ? 3.741 -10.526 -38.289 1.00 72.25 190 ASN A CA 1
ATOM 1495 C C . ASN A 1 190 ? 4.683 -9.684 -39.161 1.00 72.25 190 ASN A C 1
ATOM 1497 O O . ASN A 1 190 ? 4.457 -8.487 -39.326 1.00 72.25 190 ASN A O 1
ATOM 1501 N N . LYS A 1 191 ? 5.731 -10.282 -39.745 1.00 63.91 191 LYS A N 1
ATOM 1502 C CA . LYS A 1 191 ? 6.724 -9.571 -40.572 1.00 63.91 191 LYS A CA 1
ATOM 1503 C C . LYS A 1 191 ? 6.114 -8.849 -41.772 1.00 63.91 191 LYS A C 1
ATOM 1505 O O . LYS A 1 191 ? 6.669 -7.846 -42.211 1.00 63.91 191 LYS A O 1
ATOM 1510 N N . ASP A 1 192 ? 4.991 -9.339 -42.282 1.00 68.75 192 ASP A N 1
ATOM 1511 C CA . ASP A 1 192 ? 4.336 -8.771 -43.459 1.00 68.75 192 ASP A CA 1
ATOM 1512 C C . ASP A 1 192 ? 3.370 -7.622 -43.116 1.00 68.75 192 ASP A C 1
ATOM 1514 O O . ASP A 1 192 ? 3.017 -6.853 -44.000 1.00 68.75 192 ASP A O 1
ATOM 1518 N N . LEU A 1 193 ? 3.027 -7.421 -41.834 1.00 67.38 193 LEU A N 1
ATOM 1519 C CA . LEU A 1 193 ? 2.262 -6.252 -41.368 1.00 67.38 193 LEU A CA 1
ATOM 1520 C C . LEU A 1 193 ? 3.110 -4.969 -41.316 1.00 67.38 193 LEU A C 1
ATOM 1522 O O . LEU A 1 193 ? 2.567 -3.868 -41.269 1.00 67.38 193 LEU A O 1
ATOM 1526 N N . PHE A 1 194 ? 4.439 -5.111 -41.313 1.00 63.91 194 PHE A N 1
ATOM 1527 C CA . PHE A 1 194 ? 5.397 -4.009 -41.165 1.00 63.91 194 PHE A CA 1
ATOM 1528 C C . PHE A 1 194 ? 6.216 -3.728 -42.431 1.00 63.91 194 PHE A C 1
ATOM 1530 O O . PHE A 1 194 ? 7.099 -2.868 -42.413 1.00 63.91 194 PHE A O 1
ATOM 1537 N N . LYS A 1 195 ? 5.940 -4.430 -43.535 1.00 60.97 195 LYS A N 1
ATOM 1538 C CA . LYS A 1 195 ? 6.502 -4.097 -44.847 1.00 60.97 195 LYS A CA 1
ATOM 1539 C C . LYS A 1 195 ? 5.578 -3.087 -45.522 1.00 60.97 195 LYS A C 1
ATOM 1541 O O . LYS A 1 195 ? 4.425 -3.397 -45.801 1.00 60.97 195 LYS A O 1
ATOM 1546 N N . LYS A 1 196 ? 6.094 -1.876 -45.709 1.00 49.00 196 LYS A N 1
ATOM 1547 C CA . LYS A 1 196 ? 5.445 -0.783 -46.436 1.00 49.00 196 LYS A CA 1
ATOM 1548 C C . LYS A 1 196 ? 5.675 -0.928 -47.935 1.00 49.00 196 LYS A C 1
ATOM 1550 O O . LYS A 1 196 ? 6.793 -1.361 -48.294 1.00 49.00 196 LYS A O 1
#

Secondary structure (DSSP, 8-state):
------------------------------------------------SSHHHHHHHT-HHHHHHHHHHHHHHHHHHHHTT--EEEEEEGGG-EEESPPPHHHHTT--SSEEEEEE-HHHHHT-EE-SSEEEEEEEETTTTEEEEEEEEGGGEEEEEETTEEEEE--S-PPPHHHHHHHHHHHHHH-GGGTTTS--

pLDDT: mean 76.34, std 26.18, range [22.77, 98.69]

Foldseek 3Di:
DDDDDDDDDDDDDDDDPPPPDDPDPPPDPDPDDDPDDDDDDPDDDDDDDCVVVVCLQADPVNLLVLLVVLLVVVVVCLVVVAKKKFKFQPVQKDKVVDDDPVQVVVCPDRIDIDTQDDQQSVQWDGDSFKIWGWFFTDPVRNIIIMMGTSSRGQFMGHVNHTPDGRSHDDDDPVNVVVVVVVVCVPDPVCPVVPDD

Organism: NCBI:txid553219

Sequence (196 aa):
MGSKFKSVGKFDEPNRVRDSNKFEAKFCVYLKPNSARLRTVNLRKGTKGGKMLDEILDDERFAAIMKEHVFECVEYLLKNDRSFSAMANLDLVKFNPELPEYIKSTFTAPVIVFTLAGYTFSSAKLTPEELSFEAGFGKENFASVVSFPLGAIVQILVENSPILVNFSVYKTQKSQLEKSMSALMSNPNNKDLFKK

Radius of gyration: 27.0 Å; chains: 1; bounding box: 48×50×114 Å